Protein AF-A0A2R6LS85-F1 (afdb_monomer)

Radius of gyration: 21.02 Å; Cα contacts (8 Å, |Δi|>4): 670; chains: 1; bounding box: 49×35×62 Å

Secondary structure (DSSP, 8-state):
-HHHHHHHHHH-TT---EEESGGGTHHHHHHTT---EEEE--TTSSSSTT---HHHHHHHHHHHHHTT-S-EEEESSSS-HHHHHHHHHHTT----EEEEP-SS--SSTTB-SSHHHHHHHHHH---EEEEEEEEE-HHHHHTT---EEEEEEEEEE--HHHHTT-TTS-TTSHHHHHHHHTT--TTSEEEE-SSHHHHHHHHHTTS---TTS-EEESSSEEESS--HHHHHHH--SSEEEEE--BTTTTEEESTT-TTS-HHHHTTSEEEEE--HHHHTT-S-BEE--S-HHHHHHH-EEEEEE-SSS-EEEEEE-

Foldseek 3Di:
DLLLLLLQCVQAVPDAAEFAPDPRPCVSCVVNPHHHHHQYYPQPPDPDRPDDALVNVLVRLVSVVVVPDQEAEHEDDRHAPLSNQLSCVVVVHQRAYAYADDDDPPWWPRYAPHSSRSSNLVNDFPFWAWTFDWDWDVVCVVVVHTDIAGRHTHTHGDDVVVVVVPPPFDQHLLQVLLQDLVVDDLAEKEWQAAARNSQSNVVSVPDGADRLAIWIDHNHTPDGRDALVRLLVRHDPPYEYEFEQDILEQETEAHSYLSCAPSNPVNYHYAYEYAPVSPVNYPAHEYDHPDPVVRVVPFAWDWYHHGNPDTDTGTYD

pLDDT: mean 85.99, std 13.57, range [33.88, 98.12]

Sequence (317 aa):
AETALRALSERAPDVTLMTVGGAMGADAARAVGIDPVVVTDPEGAHAEPTATTAADTRAAVRAMVEAGIDLLLFVGGDGTATDIGTELDAIDAATPMLGVPAGVKIYSSVFGVTPEDAGRIAATFESVTDREVLDVDEDAVREGEVRTTLRAVRPVPIDGSVQASKQLSGGDGGGIAAGIAAGVDREATYVLGPGSTVGTVARELGFEPSPLGVDVWRDGVLVRDASEDGILTAIRDPTVVIVSPIGGQGVVLGRGNQQLSSAVLERSTVEIVATPSKLAGLDCLRVDTDDPAFDAAFRGWHRVRTGRNEYELVEVR

Nearest PDB structures (foldseek):
  8ahf-assembly1_B-2  TM=5.223E-01  e=1.340E-01  Bacillus anthracis
  1v4v-assembly1_B  TM=4.714E-01  e=2.746E-01  Thermus thermophilus
  5enz-assembly1_B  TM=5.597E-01  e=9.773E-01  Staphylococcus aureus
  7vyy-assembly1_A  TM=4.707E-01  e=4.270E-01  Streptomyces kasugaensis
  6vlc-assembly2_D  TM=4.509E-01  e=2.746E-01  Neisseria meningitidis Z2491

Structure (mmCIF, N/CA/C/O backbone):
data_AF-A0A2R6LS85-F1
#
_entry.id   AF-A0A2R6LS85-F1
#
loop_
_atom_site.group_PDB
_atom_site.id
_atom_site.type_symbol
_atom_site.label_atom_id
_atom_site.label_alt_id
_atom_site.label_comp_id
_atom_site.label_asym_id
_atom_site.label_entity_id
_atom_site.label_seq_id
_atom_site.pdbx_PDB_ins_code
_atom_site.Cartn_x
_atom_site.Cartn_y
_atom_site.Cartn_z
_atom_site.occupancy
_atom_site.B_iso_or_equiv
_atom_site.auth_seq_id
_atom_site.auth_comp_id
_atom_site.auth_asym_id
_atom_site.auth_atom_id
_atom_site.pdbx_PDB_model_num
ATOM 1 N N . ALA A 1 1 ? -10.476 8.943 19.404 1.00 87.50 1 ALA A N 1
ATOM 2 C CA . ALA A 1 1 ? -11.177 7.649 19.544 1.00 87.50 1 ALA A CA 1
ATOM 3 C C . ALA A 1 1 ? -12.678 7.864 19.716 1.00 87.50 1 ALA A C 1
ATOM 5 O O . ALA A 1 1 ? -13.441 7.493 18.837 1.00 87.50 1 ALA A O 1
ATOM 6 N N . GLU A 1 2 ? -13.088 8.546 20.790 1.00 93.94 2 GLU A N 1
ATOM 7 C CA . GLU A 1 2 ? -14.497 8.749 21.159 1.00 93.94 2 GLU A CA 1
ATOM 8 C C . GLU A 1 2 ? -15.379 9.295 20.028 1.00 93.94 2 GLU A C 1
ATOM 10 O O . GLU A 1 2 ? -16.459 8.769 19.792 1.00 93.94 2 GLU A O 1
ATOM 15 N N . THR A 1 3 ? -14.918 10.304 19.280 1.00 93.25 3 THR A N 1
ATOM 16 C CA . THR A 1 3 ? -15.671 10.865 18.143 1.00 93.25 3 THR A CA 1
ATOM 17 C C . THR A 1 3 ? -16.010 9.816 17.081 1.00 93.25 3 THR A C 1
ATOM 19 O O . THR A 1 3 ? -17.141 9.778 16.607 1.00 93.25 3 THR A O 1
ATOM 22 N N . ALA A 1 4 ? -15.059 8.942 16.735 1.00 93.94 4 ALA A N 1
ATOM 23 C CA . ALA A 1 4 ? -15.287 7.878 15.760 1.00 93.94 4 ALA A CA 1
ATOM 24 C C . ALA A 1 4 ? -16.272 6.833 16.300 1.00 93.94 4 ALA A C 1
ATOM 26 O O . ALA A 1 4 ? -17.184 6.424 15.590 1.00 93.94 4 ALA A O 1
ATOM 27 N N . LEU A 1 5 ? -16.132 6.455 17.575 1.00 95.81 5 LEU A N 1
ATOM 28 C CA . LEU A 1 5 ? -17.024 5.487 18.217 1.00 95.81 5 LEU A CA 1
ATOM 29 C C . LEU A 1 5 ? -18.463 6.007 18.339 1.00 95.81 5 LEU A C 1
ATOM 31 O O . LEU A 1 5 ? -19.390 5.238 18.112 1.00 95.81 5 LEU A O 1
ATOM 35 N N . ARG A 1 6 ? -18.661 7.303 18.627 1.00 95.50 6 ARG A N 1
ATOM 36 C CA . ARG A 1 6 ? -19.994 7.937 18.599 1.00 95.50 6 ARG A CA 1
ATOM 37 C C . ARG A 1 6 ? -20.605 7.889 17.199 1.00 95.50 6 ARG A C 1
ATOM 39 O O . ARG A 1 6 ? -21.737 7.452 17.043 1.00 95.50 6 ARG A O 1
ATOM 46 N N . ALA A 1 7 ? -19.846 8.287 16.178 1.00 94.44 7 ALA A N 1
ATOM 47 C CA . ALA A 1 7 ? -20.332 8.279 14.798 1.00 94.44 7 ALA A CA 1
ATOM 48 C C . ALA A 1 7 ? -20.696 6.865 14.308 1.00 94.44 7 ALA A C 1
ATOM 50 O O . ALA A 1 7 ? -21.650 6.711 13.538 1.00 94.44 7 ALA A O 1
ATOM 51 N N . LEU A 1 8 ? -19.945 5.860 14.772 1.00 94.56 8 LEU A N 1
ATOM 52 C CA . LEU A 1 8 ? -20.183 4.444 14.517 1.00 94.56 8 LEU A CA 1
ATOM 53 C C . LEU A 1 8 ? -21.459 3.954 15.218 1.00 94.56 8 LEU A C 1
ATOM 55 O O . LEU A 1 8 ? -22.337 3.410 14.550 1.00 94.56 8 LEU A O 1
ATOM 59 N N . SER A 1 9 ? -21.611 4.195 16.524 1.00 93.12 9 SER A N 1
ATOM 60 C CA . SER A 1 9 ? -22.765 3.702 17.294 1.00 93.12 9 SER A CA 1
ATOM 61 C C . SER A 1 9 ? -24.089 4.357 16.896 1.00 93.12 9 SER A C 1
ATOM 63 O O . SER A 1 9 ? -25.131 3.708 16.932 1.00 93.12 9 SER A O 1
ATOM 65 N N . GLU A 1 10 ? -24.062 5.613 16.445 1.00 93.25 10 GLU A N 1
ATOM 66 C CA . GLU A 1 10 ? -25.237 6.304 15.899 1.00 93.25 10 GLU A CA 1
ATOM 67 C C . GLU A 1 10 ? -25.800 5.637 14.634 1.00 93.25 10 GLU A C 1
ATOM 69 O O . GLU A 1 10 ? -26.992 5.762 14.350 1.00 93.25 10 GLU A O 1
ATOM 74 N N . ARG A 1 11 ? -24.948 4.967 13.849 1.00 92.94 11 ARG A N 1
ATOM 75 C CA . ARG A 1 11 ? -25.297 4.412 12.528 1.00 92.94 11 ARG A CA 1
ATOM 76 C C . ARG A 1 11 ? -25.446 2.899 12.536 1.00 92.94 11 ARG A C 1
ATOM 78 O O . ARG A 1 11 ? -26.255 2.375 11.778 1.00 92.94 11 ARG A O 1
ATOM 85 N N . ALA A 1 12 ? -24.698 2.220 13.396 1.00 90.62 12 ALA A N 1
ATOM 86 C CA . ALA A 1 12 ? -24.744 0.779 13.582 1.00 90.62 12 ALA A CA 1
ATOM 87 C C . ALA A 1 12 ? -24.936 0.463 15.077 1.00 90.62 12 ALA A C 1
ATOM 89 O O . ALA A 1 12 ? -23.994 0.036 15.739 1.00 90.62 12 ALA A O 1
ATOM 90 N N . PRO A 1 13 ? -26.138 0.683 15.642 1.00 87.88 13 PRO A N 1
ATOM 91 C CA . PRO A 1 13 ? -26.383 0.468 17.071 1.00 87.88 13 PRO A CA 1
ATOM 92 C C . PRO A 1 13 ? -26.252 -1.004 17.495 1.00 87.88 13 PRO A C 1
ATOM 94 O O . PRO A 1 13 ? -25.981 -1.275 18.660 1.00 87.88 13 PRO A O 1
ATOM 97 N N . ASP A 1 14 ? -26.410 -1.939 16.554 1.00 89.56 14 ASP A N 1
ATOM 98 C CA . ASP A 1 14 ? -26.319 -3.386 16.787 1.00 89.56 14 ASP A CA 1
ATOM 99 C C . ASP A 1 14 ? -24.895 -3.947 16.591 1.00 89.56 14 ASP A C 1
ATOM 101 O O . ASP A 1 14 ? -24.680 -5.160 16.649 1.00 89.56 14 ASP A O 1
ATOM 105 N N . VAL A 1 15 ? -23.905 -3.086 16.327 1.00 91.75 15 VAL A N 1
ATOM 106 C CA . VAL A 1 15 ? -22.517 -3.514 16.125 1.00 91.75 15 VAL A CA 1
ATOM 107 C C . VAL A 1 15 ? -21.918 -4.061 17.419 1.00 91.75 15 VAL A C 1
ATOM 109 O O . VAL A 1 15 ? -22.036 -3.470 18.493 1.00 91.75 15 VAL A O 1
ATOM 112 N N . THR A 1 16 ? -21.219 -5.189 17.318 1.00 94.81 16 THR A N 1
ATOM 113 C CA . THR A 1 16 ? -20.444 -5.721 18.443 1.00 94.81 16 THR A CA 1
ATOM 114 C C . THR A 1 16 ? -19.064 -5.077 18.445 1.00 94.81 16 THR A C 1
ATOM 116 O O . THR A 1 16 ? -18.245 -5.352 17.571 1.00 94.81 16 THR A O 1
ATOM 119 N N . LEU A 1 17 ? -18.789 -4.220 19.431 1.00 95.38 17 LEU A N 1
ATOM 120 C CA . LEU A 1 17 ? -17.467 -3.618 19.589 1.00 95.38 17 LEU A CA 1
ATOM 121 C C . LEU A 1 17 ? -16.549 -4.559 20.377 1.00 95.38 17 LEU A C 1
ATOM 123 O O . LEU A 1 17 ? -16.706 -4.710 21.587 1.00 95.38 17 LEU A O 1
ATOM 127 N N . MET A 1 18 ? -15.577 -5.162 19.697 1.00 95.56 18 MET A N 1
ATOM 128 C CA . MET A 1 18 ? -14.494 -5.924 20.325 1.00 95.56 18 MET A CA 1
ATOM 129 C C . MET A 1 18 ? -13.273 -5.025 20.532 1.00 95.56 18 MET A C 1
ATOM 131 O O . MET A 1 18 ? -12.909 -4.256 19.644 1.00 95.56 18 MET A O 1
ATOM 135 N N . THR A 1 19 ? -12.645 -5.077 21.706 1.00 93.31 19 THR A N 1
ATOM 136 C CA . THR A 1 19 ? -11.521 -4.186 22.029 1.00 93.31 19 THR A CA 1
ATOM 137 C C . THR A 1 19 ? -10.564 -4.776 23.065 1.00 93.31 19 THR A C 1
ATOM 139 O O . THR A 1 19 ? -10.774 -5.878 23.568 1.00 93.31 19 THR A O 1
ATOM 142 N N . VAL A 1 20 ? -9.504 -4.039 23.386 1.00 91.00 20 VAL A N 1
ATOM 143 C CA . VAL A 1 20 ? -8.515 -4.391 24.411 1.00 91.00 20 VAL A CA 1
ATOM 1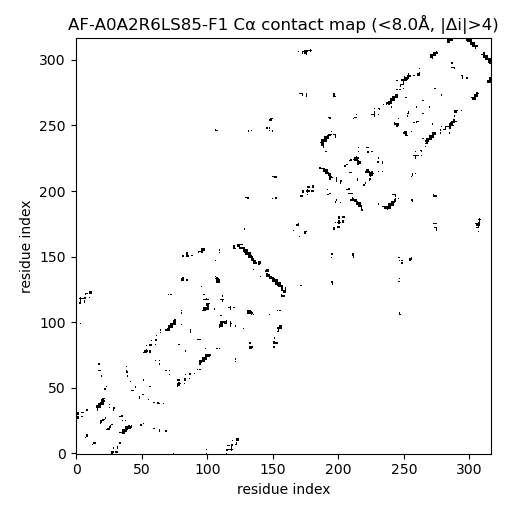44 C C . VAL A 1 20 ? -8.785 -3.620 25.702 1.00 91.00 20 VAL A C 1
ATOM 146 O O . VAL A 1 20 ? -9.312 -2.505 25.664 1.00 91.00 20 VAL A O 1
ATOM 149 N N . GLY A 1 21 ? -8.437 -4.230 26.836 1.00 89.31 21 GLY A N 1
ATOM 150 C CA . GLY A 1 21 ? -8.568 -3.656 28.174 1.00 89.31 21 GLY A CA 1
ATOM 151 C C . GLY A 1 21 ? -7.948 -2.260 28.330 1.00 89.31 21 GLY A C 1
ATOM 152 O O . GLY A 1 21 ? -7.044 -1.858 27.591 1.00 89.31 21 GLY A O 1
ATOM 153 N N . GLY A 1 22 ? -8.487 -1.511 29.294 1.00 87.25 22 GLY A N 1
ATOM 154 C CA . GLY A 1 22 ? -8.023 -0.181 29.685 1.00 87.25 22 GLY A CA 1
ATOM 155 C C . GLY A 1 22 ? -7.899 0.824 28.534 1.00 87.25 22 GLY A C 1
ATOM 156 O O . GLY A 1 22 ? -8.792 0.973 27.684 1.00 87.25 22 GLY A O 1
ATOM 157 N N . ALA A 1 23 ? -6.753 1.508 28.506 1.00 84.56 23 ALA A N 1
ATOM 158 C CA . ALA A 1 23 ? -6.457 2.607 27.591 1.00 84.56 23 ALA A CA 1
ATOM 159 C C . ALA A 1 23 ? -6.379 2.194 26.108 1.00 84.56 23 ALA A C 1
ATOM 161 O O . ALA A 1 23 ? -6.489 3.056 25.235 1.00 84.56 23 ALA A O 1
ATOM 162 N N . MET A 1 24 ? -6.231 0.898 25.802 1.00 85.38 24 MET A N 1
ATOM 163 C CA . MET A 1 24 ? -6.150 0.408 24.419 1.00 85.38 24 MET A CA 1
ATOM 164 C C . MET A 1 24 ? -7.505 0.359 23.697 1.00 85.38 24 MET A C 1
ATOM 166 O O . MET A 1 24 ? -7.543 0.159 22.483 1.00 85.38 24 MET A O 1
ATOM 170 N N . GLY A 1 25 ? -8.615 0.597 24.402 1.00 89.38 25 GLY A N 1
ATOM 171 C CA . GLY A 1 25 ? -9.891 0.899 23.755 1.00 89.38 25 GLY A CA 1
ATOM 172 C C . GLY A 1 25 ? -11.129 0.708 24.624 1.00 89.38 25 GLY A C 1
ATOM 173 O O . GLY A 1 25 ? -12.126 1.399 24.395 1.00 89.38 25 GLY A O 1
ATOM 174 N N . ALA A 1 26 ? -11.070 -0.142 25.655 1.00 92.00 26 ALA A N 1
ATOM 175 C CA . ALA A 1 26 ? -12.200 -0.373 26.555 1.00 92.00 26 ALA A CA 1
ATOM 176 C C . ALA A 1 26 ? -12.660 0.912 27.261 1.00 92.00 26 ALA A C 1
ATOM 178 O O . ALA A 1 26 ? -13.863 1.170 27.346 1.00 92.00 26 ALA A O 1
ATOM 179 N N . ASP A 1 27 ? -11.725 1.753 27.707 1.00 91.69 27 ASP A N 1
ATOM 180 C CA . ASP A 1 27 ? -12.058 3.017 28.374 1.00 91.69 27 ASP A CA 1
ATOM 181 C C . ASP A 1 27 ? -12.718 4.011 27.412 1.00 91.69 27 ASP A C 1
ATOM 183 O O . ASP A 1 27 ? -13.735 4.622 27.744 1.00 91.69 27 ASP A O 1
ATOM 187 N N . ALA A 1 28 ? -12.202 4.115 26.183 1.00 92.00 28 ALA A N 1
ATOM 188 C CA . ALA A 1 28 ? -12.765 4.983 25.150 1.00 92.00 28 ALA A CA 1
ATOM 189 C C . ALA A 1 28 ? -14.177 4.545 24.725 1.00 92.00 28 ALA A C 1
ATOM 191 O O . ALA A 1 28 ? -15.037 5.394 24.486 1.00 92.00 28 ALA A O 1
ATOM 192 N N . ALA A 1 29 ? -14.431 3.235 24.651 1.00 94.12 29 ALA A N 1
ATOM 193 C CA . ALA A 1 29 ? -15.752 2.676 24.369 1.00 94.12 29 ALA A CA 1
ATOM 194 C C . ALA A 1 29 ? -16.760 3.000 25.480 1.00 94.12 29 ALA A C 1
ATOM 196 O O . ALA A 1 29 ? -17.842 3.531 25.212 1.00 94.12 29 ALA A O 1
ATOM 197 N N . ARG A 1 30 ? -16.377 2.764 26.739 1.00 94.88 30 ARG A N 1
ATOM 198 C CA . ARG A 1 30 ? -17.237 3.037 27.899 1.00 94.88 30 ARG A CA 1
ATOM 199 C C . ARG A 1 30 ? -17.529 4.526 28.065 1.00 94.88 30 ARG A C 1
ATOM 201 O O . ARG A 1 30 ? -18.657 4.885 28.396 1.00 94.88 30 ARG A O 1
ATOM 208 N N . ALA A 1 31 ? -16.564 5.399 27.769 1.00 94.31 31 ALA A N 1
ATOM 209 C CA . ALA A 1 31 ? -16.741 6.854 27.817 1.00 94.31 31 ALA A CA 1
ATOM 210 C C . ALA A 1 31 ? -17.843 7.369 26.870 1.00 94.31 31 ALA A C 1
ATOM 212 O O . ALA A 1 31 ? -18.456 8.409 27.127 1.00 94.31 31 ALA A O 1
ATOM 213 N N . VAL A 1 32 ? -18.132 6.635 25.790 1.00 94.38 32 VAL A N 1
ATOM 214 C CA . VAL A 1 32 ? -19.207 6.962 24.839 1.00 94.38 32 VAL A CA 1
ATOM 215 C C . VAL A 1 32 ? -20.467 6.112 25.028 1.00 94.38 32 VAL A C 1
ATOM 217 O O . VAL A 1 32 ? -21.390 6.215 24.225 1.00 94.38 32 VAL A O 1
ATOM 220 N N . GLY A 1 33 ? -20.535 5.322 26.104 1.00 93.50 33 GLY A N 1
ATOM 221 C CA . GLY A 1 33 ? -21.705 4.519 26.464 1.00 93.50 33 GLY A CA 1
ATOM 222 C C . GLY A 1 33 ? -21.829 3.189 25.719 1.00 93.50 33 GLY A C 1
ATOM 223 O O . GLY A 1 33 ? -22.914 2.615 25.714 1.00 93.50 33 GLY A O 1
ATOM 224 N N . ILE A 1 34 ? -20.753 2.702 25.096 1.00 93.69 34 ILE A N 1
ATOM 225 C CA . ILE A 1 34 ? -20.706 1.369 24.484 1.00 93.69 34 ILE A CA 1
ATOM 226 C C . ILE A 1 34 ? -20.169 0.384 25.525 1.00 93.69 34 ILE A C 1
ATOM 228 O O . ILE A 1 34 ? -19.187 0.686 26.204 1.00 93.69 34 ILE A O 1
ATOM 232 N N . ASP A 1 35 ? -20.795 -0.787 25.639 1.00 93.62 35 ASP A N 1
ATOM 233 C CA . ASP A 1 35 ? -20.285 -1.905 26.438 1.00 93.62 35 ASP A CA 1
ATOM 234 C C . ASP A 1 35 ? -19.498 -2.861 25.526 1.00 93.62 35 ASP A C 1
ATOM 236 O O . ASP A 1 35 ? -20.113 -3.594 24.746 1.00 93.62 35 ASP A O 1
ATOM 240 N N . PRO A 1 36 ? -18.151 -2.805 25.514 1.00 94.94 36 PRO A N 1
ATOM 241 C CA . PRO A 1 36 ? -17.361 -3.582 24.574 1.00 94.94 36 PRO A CA 1
ATOM 242 C C . PRO A 1 36 ? -17.087 -5.003 25.078 1.00 94.94 36 PRO A C 1
ATOM 244 O O . PRO A 1 36 ? -16.926 -5.251 26.275 1.00 94.94 36 PRO A O 1
ATOM 247 N N . VAL A 1 37 ? -16.884 -5.925 24.140 1.00 95.44 37 VAL A N 1
ATOM 248 C CA . VAL A 1 37 ? -16.293 -7.237 24.419 1.00 95.44 37 VAL A CA 1
ATOM 249 C C . VAL A 1 37 ? -14.776 -7.075 24.497 1.00 95.44 37 VAL A C 1
ATOM 251 O O . VAL A 1 37 ? -14.116 -6.801 23.495 1.00 95.44 37 VAL A O 1
ATOM 254 N N . VAL A 1 38 ? -14.206 -7.232 25.691 1.00 94.06 38 VAL A N 1
ATOM 255 C C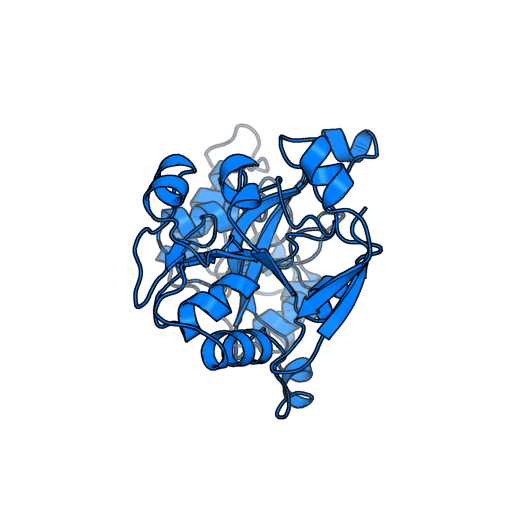A . VAL A 1 38 ? -12.751 -7.174 25.884 1.00 94.06 38 VAL A CA 1
ATOM 256 C C . VAL A 1 38 ? -12.135 -8.523 25.505 1.00 94.06 38 VAL A C 1
ATOM 258 O O . VAL A 1 38 ? -12.390 -9.520 26.177 1.00 94.06 38 VAL A O 1
ATOM 261 N N . VAL A 1 39 ? -11.346 -8.562 24.426 1.00 93.00 39 VAL A N 1
ATOM 262 C CA . VAL A 1 39 ? -10.754 -9.807 23.887 1.00 93.00 39 VAL A CA 1
ATOM 263 C C . VAL A 1 39 ? -9.425 -10.173 24.543 1.00 93.00 39 VAL A C 1
ATOM 265 O O . VAL A 1 39 ? -9.047 -11.339 24.580 1.00 93.00 39 VAL A O 1
ATOM 268 N N . THR A 1 40 ? -8.713 -9.181 25.073 1.00 85.94 40 THR A N 1
ATOM 269 C CA . THR A 1 40 ? -7.483 -9.366 25.844 1.00 85.94 40 THR A CA 1
ATOM 270 C C . THR A 1 40 ? -7.273 -8.176 26.772 1.00 85.94 40 THR A C 1
ATOM 272 O O . THR A 1 40 ? -7.780 -7.080 26.508 1.00 85.94 40 THR A O 1
ATOM 275 N N . ASP A 1 41 ? -6.535 -8.394 27.854 1.00 79.88 41 ASP A N 1
ATOM 276 C CA . ASP A 1 41 ? -6.199 -7.369 28.832 1.00 79.88 41 ASP A CA 1
ATOM 277 C C . ASP A 1 41 ? -4.680 -7.367 29.077 1.00 79.88 41 ASP A C 1
ATOM 279 O O . ASP A 1 41 ? -4.153 -8.325 29.650 1.00 79.88 41 ASP A O 1
ATOM 283 N N . PRO A 1 42 ? -3.946 -6.351 28.594 1.00 66.62 42 PRO A N 1
ATOM 284 C CA . PRO A 1 42 ? -2.510 -6.236 28.810 1.00 66.62 42 PRO A CA 1
ATOM 285 C C . PRO A 1 42 ? -2.163 -5.760 30.231 1.00 66.62 42 PRO A C 1
ATOM 287 O O . PRO A 1 42 ? -0.973 -5.714 30.568 1.00 66.62 42 PRO A O 1
ATOM 290 N N . GLU A 1 43 ? -3.155 -5.423 31.074 1.00 55.00 43 GLU A N 1
ATOM 291 C CA . GLU A 1 43 ? -2.943 -5.076 32.483 1.00 55.00 43 GLU A CA 1
ATOM 292 C C . GLU A 1 43 ? -2.218 -6.220 33.219 1.00 55.00 43 GLU A C 1
ATOM 294 O O . GLU A 1 43 ? -2.793 -7.233 33.613 1.00 55.00 43 GLU A O 1
ATOM 299 N N . GLY A 1 44 ? -0.902 -6.059 33.392 1.00 52.66 44 GLY A N 1
ATOM 300 C CA . GLY A 1 44 ? -0.041 -7.012 34.097 1.00 52.66 44 GLY A CA 1
ATOM 301 C C . GLY A 1 44 ? 1.377 -7.161 33.538 1.00 52.66 44 GLY A C 1
ATOM 302 O O . GLY A 1 44 ? 2.229 -7.717 34.232 1.00 52.66 44 GLY A O 1
ATOM 303 N N . ALA A 1 45 ? 1.659 -6.671 32.325 1.00 51.31 45 ALA A N 1
ATOM 304 C CA . ALA A 1 45 ? 2.971 -6.837 31.683 1.00 51.31 45 ALA A CA 1
ATOM 305 C C . ALA A 1 45 ? 3.954 -5.667 31.898 1.00 51.31 45 ALA A C 1
ATOM 307 O O . ALA A 1 45 ? 5.164 -5.859 31.757 1.00 51.31 45 ALA A O 1
ATOM 308 N N . HIS A 1 46 ? 3.464 -4.475 32.262 1.00 54.03 46 HIS A N 1
ATOM 309 C CA . HIS A 1 46 ? 4.264 -3.243 32.296 1.00 54.03 46 HIS A CA 1
ATOM 310 C C . HIS A 1 46 ? 4.398 -2.655 33.702 1.00 54.03 46 HIS A C 1
ATOM 312 O O . HIS A 1 46 ? 3.511 -2.788 34.543 1.00 54.03 46 HIS A O 1
ATOM 318 N N . ALA A 1 47 ? 5.531 -1.992 33.959 1.00 51.84 47 ALA A N 1
ATOM 319 C CA . ALA A 1 47 ? 5.830 -1.363 35.250 1.00 51.84 47 ALA A CA 1
ATOM 320 C C . ALA A 1 47 ? 4.907 -0.170 35.573 1.00 51.84 47 ALA A C 1
ATOM 322 O O . ALA A 1 47 ? 4.728 0.160 36.742 1.00 51.84 47 ALA A O 1
ATOM 323 N N . GLU A 1 48 ? 4.318 0.443 34.543 1.00 56.03 48 GLU A N 1
ATOM 324 C CA . GLU A 1 48 ? 3.324 1.512 34.639 1.00 56.03 48 GLU A CA 1
ATOM 325 C C . GLU A 1 48 ? 1.987 1.002 34.066 1.00 56.03 48 GLU A C 1
ATOM 327 O O . GLU A 1 48 ? 1.978 0.526 32.928 1.00 56.03 48 G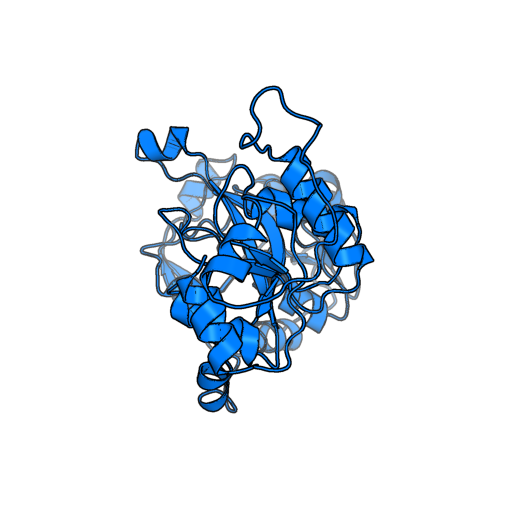LU A O 1
ATOM 332 N N . PRO A 1 49 ? 0.857 1.112 34.793 1.00 52.44 49 PRO A N 1
ATOM 333 C CA . PRO A 1 49 ? -0.436 0.533 34.394 1.00 52.44 49 PRO A CA 1
ATOM 334 C C . PRO A 1 49 ? -0.999 1.026 33.053 1.00 52.44 49 PRO A C 1
ATOM 336 O O . PRO A 1 49 ? -1.883 0.392 32.493 1.00 52.44 49 PRO A O 1
ATOM 339 N N . THR A 1 50 ? -0.514 2.162 32.544 1.00 57.56 50 THR A N 1
ATOM 340 C CA . THR A 1 50 ? -0.991 2.783 31.298 1.00 57.56 50 THR A CA 1
ATOM 341 C C . THR A 1 50 ? 0.034 2.750 30.166 1.00 57.56 50 THR A C 1
ATOM 343 O O . THR A 1 50 ? -0.221 3.329 29.113 1.00 57.56 50 THR A O 1
ATOM 346 N N . ALA A 1 51 ? 1.214 2.159 30.376 1.00 64.94 51 ALA A N 1
ATOM 347 C CA . ALA A 1 51 ? 2.223 2.063 29.328 1.00 64.94 51 ALA A CA 1
ATOM 348 C C . ALA A 1 51 ? 1.855 0.933 28.361 1.00 64.94 51 ALA A C 1
ATOM 350 O O . ALA A 1 51 ? 1.638 -0.197 28.797 1.00 64.94 51 ALA A O 1
ATOM 351 N N . THR A 1 52 ? 1.805 1.232 27.061 1.00 73.81 52 THR A N 1
ATOM 352 C CA . THR A 1 52 ? 1.649 0.220 26.014 1.00 73.81 52 THR A CA 1
ATOM 353 C C . THR A 1 52 ? 2.834 0.275 25.053 1.00 73.81 52 THR A C 1
ATOM 355 O O . THR A 1 52 ? 3.693 1.155 25.111 1.00 73.81 52 THR A O 1
ATOM 358 N N . THR A 1 53 ? 2.967 -0.744 24.217 1.00 81.31 53 THR A N 1
ATOM 359 C CA . THR A 1 53 ? 4.090 -0.900 23.297 1.00 81.31 53 THR A CA 1
ATOM 360 C C . THR A 1 53 ? 3.598 -1.363 21.929 1.00 81.31 53 THR A C 1
ATOM 362 O O . THR A 1 53 ? 2.491 -1.888 21.771 1.00 81.31 53 THR A O 1
ATOM 365 N N . ALA A 1 54 ? 4.458 -1.258 20.915 1.00 83.44 54 ALA A N 1
ATOM 366 C CA . ALA A 1 54 ? 4.198 -1.871 19.614 1.00 83.44 54 ALA A CA 1
ATOM 367 C C . ALA A 1 54 ? 3.969 -3.397 19.716 1.00 83.44 54 ALA A C 1
ATOM 369 O O . ALA A 1 54 ? 3.235 -3.968 18.913 1.00 83.44 54 ALA A O 1
ATOM 370 N N . ALA A 1 55 ? 4.551 -4.070 20.719 1.00 84.06 55 ALA A N 1
ATOM 371 C CA . ALA A 1 55 ? 4.297 -5.490 20.964 1.00 84.06 55 ALA A CA 1
ATOM 372 C C . ALA A 1 55 ? 2.867 -5.742 21.468 1.00 84.06 55 ALA A C 1
ATOM 374 O O . ALA A 1 55 ? 2.229 -6.683 20.999 1.00 84.06 55 ALA A O 1
ATOM 375 N N . ASP A 1 56 ? 2.343 -4.872 22.336 1.00 86.75 56 ASP A N 1
ATOM 376 C CA . ASP A 1 56 ? 0.947 -4.948 22.787 1.00 86.75 56 ASP A CA 1
ATOM 377 C C . ASP A 1 56 ? -0.018 -4.696 21.627 1.00 86.75 56 ASP A C 1
ATOM 379 O O . ASP A 1 56 ? -1.024 -5.386 21.500 1.00 86.75 56 ASP A O 1
ATOM 383 N N . THR A 1 57 ? 0.327 -3.775 20.718 1.00 89.31 57 THR A N 1
ATOM 384 C CA . THR A 1 57 ? -0.445 -3.547 19.482 1.00 89.31 57 THR A CA 1
ATOM 385 C C . THR A 1 57 ? -0.497 -4.819 18.630 1.00 89.31 57 THR A C 1
ATOM 387 O O . THR A 1 57 ? -1.576 -5.235 18.219 1.00 89.31 57 THR A O 1
ATOM 390 N N . ARG A 1 58 ? 0.638 -5.491 18.398 1.00 90.88 58 ARG A N 1
ATOM 391 C CA . ARG A 1 58 ? 0.664 -6.748 17.625 1.00 90.88 58 ARG A CA 1
ATOM 392 C C . ARG A 1 58 ? -0.129 -7.869 18.302 1.00 90.88 58 ARG A C 1
ATOM 394 O O . ARG A 1 58 ? -0.879 -8.582 17.640 1.00 90.88 58 ARG A O 1
ATOM 401 N N . ALA A 1 59 ? -0.020 -7.998 19.624 1.00 90.19 59 ALA A N 1
ATOM 402 C CA . ALA A 1 59 ? -0.807 -8.962 20.392 1.00 90.19 59 ALA A CA 1
ATOM 403 C C . ALA A 1 59 ? -2.317 -8.667 20.321 1.00 90.19 59 ALA A C 1
ATOM 405 O O . ALA A 1 59 ? -3.117 -9.589 20.162 1.00 90.19 59 ALA A O 1
ATOM 406 N N . ALA A 1 60 ? -2.702 -7.388 20.372 1.00 91.94 60 ALA A N 1
ATOM 407 C CA . ALA A 1 60 ? -4.080 -6.943 20.202 1.00 91.94 60 ALA A CA 1
ATOM 408 C C . ALA A 1 60 ? -4.640 -7.325 18.827 1.00 91.94 60 ALA A C 1
ATOM 410 O O . ALA A 1 60 ? -5.741 -7.867 18.755 1.00 91.94 60 ALA A O 1
ATOM 411 N N . VAL A 1 61 ? -3.875 -7.099 17.750 1.00 94.06 61 VAL A N 1
ATOM 412 C CA . VAL A 1 61 ? -4.268 -7.486 16.384 1.00 94.06 61 VAL A CA 1
ATOM 413 C C . VAL A 1 61 ? -4.562 -8.984 16.316 1.00 94.06 61 VAL A C 1
ATOM 415 O O . VAL A 1 61 ? -5.638 -9.363 15.857 1.00 94.06 61 VAL A O 1
ATOM 418 N N . ARG A 1 62 ? -3.658 -9.833 16.829 1.00 94.56 62 ARG A N 1
ATOM 419 C CA . ARG A 1 62 ? -3.862 -11.293 16.856 1.00 94.56 62 ARG A CA 1
ATOM 420 C C . ARG A 1 62 ? -5.139 -11.675 17.597 1.00 94.56 62 ARG A C 1
ATOM 422 O O . ARG A 1 62 ? -5.971 -12.377 17.037 1.00 94.56 62 ARG A O 1
ATOM 429 N N . ALA A 1 63 ? -5.319 -11.164 18.816 1.00 94.31 63 ALA A N 1
ATOM 430 C CA . ALA A 1 63 ? -6.481 -11.482 19.642 1.00 94.31 63 ALA A CA 1
ATOM 431 C C . ALA A 1 63 ? -7.803 -11.047 18.987 1.00 94.31 63 ALA A C 1
ATOM 433 O O . ALA A 1 63 ? -8.790 -11.777 19.041 1.00 94.31 63 ALA A O 1
ATOM 434 N N . MET A 1 64 ? -7.832 -9.877 18.341 1.00 94.69 64 MET A N 1
ATOM 435 C CA . MET A 1 64 ? -9.021 -9.408 17.627 1.00 94.69 64 MET A CA 1
ATOM 436 C C . MET A 1 64 ? -9.326 -10.265 16.395 1.00 94.69 64 MET A C 1
ATOM 438 O O . MET A 1 64 ? -10.478 -10.639 16.186 1.00 94.69 64 MET A O 1
ATOM 442 N N . VAL A 1 65 ? -8.314 -10.601 15.591 1.00 95.62 65 VAL A N 1
ATOM 443 C CA . VAL A 1 65 ? -8.492 -11.456 14.406 1.00 95.62 65 VAL A CA 1
ATOM 444 C C . VAL A 1 65 ? -8.949 -12.860 14.807 1.00 95.62 65 VAL A C 1
ATOM 446 O O . VAL A 1 65 ? -9.881 -13.386 14.205 1.00 95.62 65 VAL A O 1
ATOM 449 N N . GLU A 1 66 ? -8.369 -13.442 15.860 1.00 94.75 66 GLU A N 1
ATOM 450 C CA . GLU A 1 66 ? -8.806 -14.728 16.427 1.00 94.75 66 GLU A CA 1
ATOM 451 C C . GLU A 1 66 ? -10.253 -14.680 16.943 1.00 94.75 66 GLU A C 1
ATOM 453 O O . GLU A 1 66 ? -10.980 -15.669 16.834 1.00 94.75 66 GLU A O 1
ATOM 458 N N . ALA A 1 67 ? -10.694 -13.528 17.456 1.00 94.69 67 ALA A N 1
ATOM 459 C CA . ALA A 1 67 ? -12.077 -13.295 17.866 1.00 94.69 67 ALA A CA 1
ATOM 460 C C . ALA A 1 67 ? -13.052 -13.094 16.685 1.00 94.69 67 ALA A C 1
ATOM 462 O O . ALA A 1 67 ? -14.263 -13.055 16.903 1.00 94.69 67 ALA A O 1
ATOM 463 N N . GLY A 1 68 ? -12.551 -13.012 15.447 1.00 94.94 68 GLY A N 1
ATOM 464 C CA . GLY A 1 68 ? -13.365 -12.977 14.232 1.00 94.94 68 GLY A CA 1
ATOM 465 C C . GLY A 1 68 ? -13.950 -11.607 13.895 1.00 94.94 68 GLY A C 1
ATOM 466 O O . GLY A 1 68 ? -15.092 -11.537 13.453 1.00 94.94 68 GLY A O 1
ATOM 467 N N . ILE A 1 69 ? -13.201 -10.520 14.113 1.00 96.06 69 ILE A N 1
ATOM 468 C CA . ILE A 1 69 ? -13.649 -9.174 13.721 1.00 96.06 69 ILE A CA 1
ATOM 469 C C . ILE A 1 69 ? -13.789 -9.016 12.194 1.00 96.06 69 ILE A C 1
ATOM 471 O O . ILE A 1 69 ? -12.948 -9.484 11.424 1.00 96.06 69 ILE A O 1
ATOM 475 N N . ASP A 1 70 ? -14.806 -8.265 11.766 1.00 95.44 70 ASP A N 1
ATOM 476 C CA . ASP A 1 70 ? -15.027 -7.926 10.350 1.00 95.44 70 ASP A CA 1
ATOM 477 C C . ASP A 1 70 ? -14.192 -6.722 9.878 1.00 95.44 70 ASP A C 1
ATOM 479 O O . ASP A 1 70 ? -13.913 -6.569 8.690 1.00 95.44 70 ASP A O 1
ATOM 483 N N . LEU A 1 71 ? -13.801 -5.842 10.805 1.00 96.25 71 LEU A N 1
ATOM 484 C CA . LEU A 1 71 ? -13.024 -4.631 10.543 1.00 96.25 71 LEU A CA 1
ATOM 485 C C . LEU A 1 71 ? -12.166 -4.284 11.758 1.00 96.25 71 LEU A C 1
ATOM 487 O O . LEU A 1 71 ? -12.670 -4.177 12.877 1.00 96.25 71 LEU A O 1
ATOM 491 N N . LEU A 1 72 ? -10.882 -4.014 11.523 1.00 96.50 72 LEU A N 1
ATOM 492 C CA . LEU A 1 72 ? -9.977 -3.474 12.530 1.00 96.50 72 LEU A CA 1
ATOM 493 C C . LEU A 1 72 ? -9.964 -1.941 12.461 1.00 96.50 72 LEU A C 1
ATOM 495 O O . LEU A 1 72 ? -9.334 -1.344 11.585 1.00 96.50 72 LEU A O 1
ATOM 499 N N . LEU A 1 73 ? -10.648 -1.292 13.405 1.00 94.50 73 LEU A N 1
ATOM 500 C CA . LEU A 1 73 ? -10.609 0.162 13.581 1.00 94.50 73 LEU A CA 1
ATOM 501 C C . LEU A 1 73 ? -9.525 0.529 14.598 1.00 94.50 73 LEU A C 1
ATOM 503 O O . LEU A 1 73 ? -9.611 0.144 15.763 1.00 94.50 73 LEU A O 1
ATOM 507 N N . PHE A 1 74 ? -8.528 1.307 14.184 1.00 92.12 74 PHE A N 1
ATOM 508 C CA . PHE A 1 74 ? -7.438 1.731 15.065 1.00 92.12 74 PHE A CA 1
ATOM 509 C C . PHE A 1 74 ? -7.335 3.250 15.130 1.00 92.12 74 PHE A C 1
ATOM 511 O O . PHE A 1 74 ? -7.641 3.961 14.180 1.00 92.12 74 PHE A O 1
ATOM 518 N N . VAL A 1 75 ? -6.882 3.772 16.262 1.00 88.19 75 VAL A N 1
ATOM 519 C CA . VAL A 1 75 ? -6.560 5.189 16.458 1.00 88.19 75 VAL A CA 1
ATOM 520 C C . VAL A 1 75 ? -5.143 5.256 17.018 1.00 88.19 75 VAL A C 1
ATOM 522 O O . VAL A 1 75 ? -4.707 4.288 17.630 1.00 88.19 75 VAL A O 1
ATOM 525 N N . GLY A 1 76 ? -4.414 6.347 16.767 1.00 74.06 76 GLY A N 1
ATOM 526 C CA . GLY A 1 76 ? -2.999 6.462 17.149 1.00 74.06 76 GLY A CA 1
ATOM 527 C C . GLY A 1 76 ? -2.680 6.032 18.593 1.00 74.06 76 GLY A C 1
ATOM 528 O O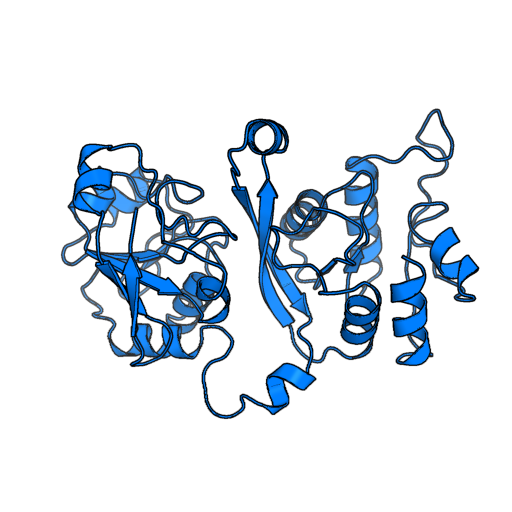 . GLY A 1 76 ? -3.543 6.067 19.463 1.00 74.06 76 GLY A O 1
ATOM 529 N N . GLY A 1 77 ? -1.425 5.655 18.835 1.00 68.88 77 GLY A N 1
ATOM 530 C CA . GLY A 1 77 ? -0.918 5.152 20.113 1.00 68.88 77 GLY A CA 1
ATOM 531 C C . GLY A 1 77 ? 0.548 4.733 19.974 1.00 68.88 77 GLY A C 1
ATOM 532 O O . GLY A 1 77 ? 1.254 5.269 19.116 1.00 68.88 77 GLY A O 1
ATOM 533 N N . ASP A 1 78 ? 0.978 3.755 20.775 1.00 64.56 78 ASP A N 1
ATOM 534 C CA . ASP A 1 78 ? 2.361 3.245 20.797 1.00 64.56 78 ASP A CA 1
ATOM 535 C C . ASP A 1 78 ? 2.711 2.339 19.595 1.00 64.56 78 ASP A C 1
ATOM 537 O O . ASP A 1 78 ? 3.883 2.067 19.338 1.00 64.56 78 ASP A O 1
ATOM 541 N N . GLY A 1 79 ? 1.701 1.893 18.839 1.00 62.94 79 GLY A N 1
ATOM 542 C CA . GLY A 1 79 ? 1.839 1.199 17.557 1.00 62.94 79 GLY A CA 1
ATOM 543 C C . GLY A 1 79 ? 1.496 2.082 16.351 1.00 62.94 79 GLY A C 1
ATOM 544 O O . GLY A 1 79 ? 0.822 3.113 16.449 1.00 62.94 79 GLY A O 1
ATOM 545 N N . THR A 1 80 ? 1.960 1.669 15.176 1.00 83.44 80 THR A N 1
ATOM 546 C CA . THR A 1 80 ? 1.741 2.356 13.896 1.00 83.44 80 THR A CA 1
ATOM 547 C C . THR A 1 80 ? 0.831 1.556 12.962 1.00 83.44 80 THR A C 1
ATOM 549 O O . THR A 1 80 ? 0.602 0.364 13.154 1.00 83.44 80 THR A O 1
ATOM 552 N N . ALA A 1 81 ? 0.335 2.196 11.896 1.00 88.69 81 ALA A N 1
ATOM 553 C CA . ALA A 1 81 ? -0.341 1.472 10.817 1.00 88.69 81 ALA A CA 1
ATOM 554 C C . ALA A 1 81 ? 0.570 0.386 10.210 1.00 88.69 81 ALA A C 1
ATOM 556 O O . ALA A 1 81 ? 0.075 -0.668 9.824 1.00 88.69 81 ALA A O 1
ATOM 557 N N . THR A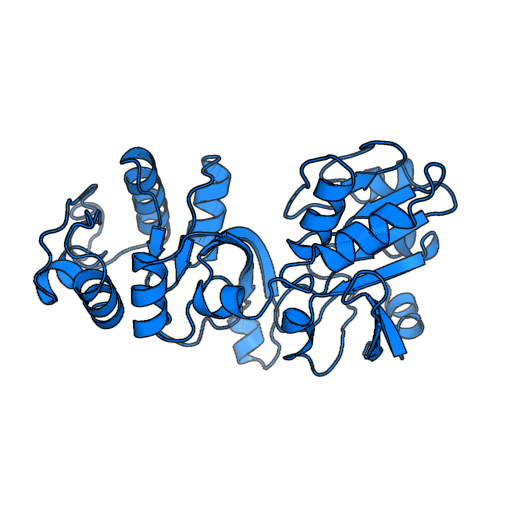 1 82 ? 1.890 0.619 10.192 1.00 88.50 82 THR A N 1
ATOM 558 C CA . THR A 1 82 ? 2.907 -0.369 9.811 1.00 88.50 82 THR A CA 1
ATOM 559 C C . THR A 1 82 ? 2.885 -1.586 10.724 1.00 88.50 82 THR A C 1
ATOM 561 O O . THR A 1 82 ? 2.866 -2.700 10.211 1.00 88.50 82 THR A O 1
ATOM 564 N N . ASP A 1 83 ? 2.854 -1.404 12.049 1.00 90.50 83 ASP A N 1
ATOM 565 C CA . ASP A 1 83 ? 2.802 -2.529 12.992 1.00 90.50 83 ASP A CA 1
ATOM 566 C C . ASP A 1 83 ? 1.551 -3.378 12.767 1.00 90.50 83 ASP A C 1
ATOM 568 O O . ASP A 1 83 ? 1.640 -4.599 12.724 1.00 90.50 83 ASP A O 1
ATOM 572 N N . ILE A 1 84 ? 0.400 -2.731 12.572 1.00 92.56 84 ILE A N 1
ATOM 573 C CA . ILE A 1 84 ? -0.872 -3.421 12.333 1.00 92.56 84 ILE A CA 1
ATOM 574 C C . ILE A 1 84 ? -0.856 -4.145 10.983 1.00 92.56 84 ILE A C 1
ATOM 576 O O . ILE A 1 84 ? -1.188 -5.324 10.922 1.00 92.56 84 ILE A O 1
ATOM 580 N N . GLY A 1 85 ? -0.459 -3.461 9.906 1.00 92.19 85 GLY A N 1
ATOM 581 C CA . GLY A 1 85 ? -0.419 -4.038 8.562 1.00 92.19 85 GLY A CA 1
ATOM 582 C C . GLY A 1 85 ? 0.553 -5.213 8.462 1.00 92.19 85 GLY A C 1
ATOM 583 O O . GLY A 1 85 ? 0.169 -6.276 7.991 1.00 92.19 85 GLY A O 1
ATOM 584 N N . THR A 1 86 ? 1.770 -5.051 8.992 1.00 90.81 86 THR A N 1
ATOM 585 C CA . THR A 1 86 ? 2.787 -6.118 9.016 1.00 90.81 86 THR A CA 1
ATOM 586 C C . THR A 1 86 ? 2.319 -7.311 9.844 1.00 90.81 86 THR A C 1
ATOM 588 O O . THR A 1 86 ? 2.577 -8.455 9.482 1.00 90.81 86 THR A O 1
ATOM 591 N N . GLU A 1 87 ? 1.623 -7.065 10.956 1.00 94.88 87 GLU A N 1
ATOM 592 C CA . GLU A 1 87 ? 1.096 -8.141 11.792 1.00 94.88 87 GLU A CA 1
ATOM 593 C C . GLU A 1 87 ? -0.022 -8.915 11.094 1.00 94.88 87 GLU A C 1
ATOM 595 O O . GLU A 1 87 ? -0.013 -10.142 11.125 1.00 94.88 87 GLU A O 1
ATOM 600 N N . LEU A 1 88 ? -0.947 -8.214 10.428 1.00 94.94 88 LEU A N 1
ATOM 601 C CA . LEU A 1 88 ? -1.999 -8.840 9.625 1.00 94.94 88 LEU A CA 1
ATOM 602 C C . LEU A 1 88 ? -1.416 -9.690 8.487 1.00 94.94 88 LEU A C 1
ATOM 604 O O . LEU A 1 88 ? -1.920 -10.784 8.240 1.00 94.94 88 LEU A O 1
ATOM 608 N N . ASP A 1 89 ? -0.349 -9.224 7.834 1.00 91.62 89 ASP A N 1
ATOM 609 C CA . ASP A 1 89 ? 0.364 -9.993 6.806 1.00 91.62 89 ASP A CA 1
ATOM 610 C C . ASP A 1 89 ? 1.061 -11.226 7.414 1.00 91.62 89 ASP A C 1
ATOM 612 O O . ASP A 1 89 ? 0.984 -12.323 6.864 1.00 91.62 89 ASP A O 1
ATOM 616 N N . ALA A 1 90 ? 1.691 -11.085 8.586 1.00 93.19 90 ALA A N 1
ATOM 617 C CA . ALA A 1 90 ? 2.394 -12.177 9.264 1.00 93.19 90 ALA A CA 1
ATOM 618 C C . ALA A 1 90 ? 1.472 -13.327 9.705 1.00 93.19 90 ALA A C 1
ATOM 620 O O . ALA A 1 90 ? 1.933 -14.466 9.827 1.00 93.19 90 ALA A O 1
ATOM 621 N N . ILE A 1 91 ? 0.194 -13.039 9.963 1.00 94.69 91 ILE A N 1
ATOM 622 C CA . ILE A 1 91 ? -0.827 -14.041 10.307 1.00 94.69 91 ILE A CA 1
ATOM 623 C C . ILE A 1 91 ? -1.737 -14.410 9.126 1.00 94.69 91 ILE A C 1
ATOM 625 O O . ILE A 1 91 ? -2.720 -15.117 9.335 1.00 94.69 91 ILE A O 1
ATOM 629 N N . ASP A 1 92 ? -1.418 -13.948 7.911 1.00 92.12 92 ASP A N 1
ATOM 630 C CA . ASP A 1 92 ? -2.183 -14.193 6.677 1.00 92.12 92 ASP A CA 1
ATOM 631 C C . ASP A 1 92 ? -3.677 -13.826 6.803 1.00 92.12 92 ASP A C 1
ATOM 633 O O . ASP A 1 92 ? -4.576 -14.505 6.303 1.00 92.12 92 ASP A O 1
ATOM 637 N N . ALA A 1 93 ? -3.968 -12.740 7.527 1.00 93.81 93 ALA A N 1
ATOM 638 C CA . ALA A 1 93 ? -5.327 -12.255 7.717 1.00 93.81 93 ALA A CA 1
ATOM 639 C C . ALA A 1 93 ? -5.699 -11.258 6.619 1.00 93.81 93 ALA A C 1
ATOM 641 O O . ALA A 1 93 ? -5.031 -10.241 6.433 1.00 93.81 93 ALA A O 1
ATOM 642 N N . ALA A 1 94 ? -6.832 -11.482 5.953 1.00 92.12 94 ALA A N 1
ATOM 643 C CA . ALA A 1 94 ? -7.410 -10.550 4.981 1.00 92.12 94 ALA A CA 1
ATOM 644 C C . ALA A 1 94 ? -8.309 -9.473 5.623 1.00 92.12 94 ALA A C 1
ATOM 646 O O . ALA A 1 94 ? -8.932 -8.687 4.910 1.00 92.12 94 ALA A O 1
ATOM 647 N N . THR A 1 95 ? -8.394 -9.431 6.959 1.00 96.12 95 THR A N 1
ATOM 648 C CA . THR A 1 95 ? -9.241 -8.487 7.697 1.00 96.12 95 THR A CA 1
ATOM 649 C C . THR A 1 95 ? -8.943 -7.040 7.273 1.00 96.12 95 THR A C 1
ATOM 651 O O . THR A 1 95 ? -7.778 -6.615 7.326 1.00 96.12 95 THR A O 1
ATOM 654 N N . PRO A 1 96 ? -9.969 -6.275 6.849 1.00 95.81 96 PRO A N 1
ATOM 655 C CA . PRO A 1 96 ? -9.835 -4.859 6.549 1.00 95.81 96 PRO A CA 1
ATOM 656 C C . PRO A 1 96 ? -9.377 -4.057 7.759 1.00 95.81 96 PRO A C 1
ATOM 658 O O . PRO A 1 96 ? -9.718 -4.376 8.899 1.00 95.81 96 PRO A O 1
ATOM 661 N N . MET A 1 97 ? -8.647 -2.975 7.507 1.00 95.19 97 MET A N 1
ATOM 662 C CA . MET A 1 97 ? -8.246 -2.034 8.551 1.00 95.19 97 MET A CA 1
ATOM 663 C C . MET A 1 97 ? -8.598 -0.600 8.169 1.00 95.19 97 MET A C 1
ATOM 665 O O . MET A 1 97 ? -8.519 -0.217 7.003 1.00 95.19 97 MET A O 1
ATOM 669 N N . LEU A 1 98 ? -8.966 0.207 9.161 1.00 93.69 98 LEU A N 1
ATOM 670 C CA . LEU A 1 98 ? -9.243 1.628 8.985 1.00 93.69 98 LEU A CA 1
ATOM 671 C C . LEU A 1 98 ? -8.651 2.426 10.143 1.00 93.69 98 LEU A C 1
ATOM 673 O O . LEU A 1 98 ? -8.935 2.171 11.313 1.00 93.69 98 LEU A O 1
ATOM 677 N N . GLY A 1 99 ? -7.835 3.415 9.804 1.00 91.56 99 GLY A N 1
ATOM 678 C CA . GLY A 1 99 ? -7.243 4.329 10.764 1.00 91.56 99 GLY A CA 1
ATOM 679 C C . GLY A 1 99 ? -8.146 5.529 11.039 1.00 91.56 99 GLY A C 1
ATOM 680 O O . GLY A 1 99 ? -8.607 6.215 10.127 1.00 91.56 99 GLY A O 1
ATOM 681 N N . VAL A 1 100 ? -8.349 5.842 12.312 1.00 90.38 100 VAL A N 1
ATOM 682 C CA . VAL A 1 100 ? -8.972 7.078 12.785 1.00 90.38 100 VAL A CA 1
ATOM 683 C C . VAL A 1 100 ? -7.881 8.151 12.882 1.00 90.38 100 VAL A C 1
ATOM 685 O O . VAL A 1 100 ? -6.910 7.962 13.624 1.00 90.38 100 VAL A O 1
ATOM 688 N N . PRO A 1 101 ? -8.002 9.288 12.173 1.00 84.50 101 PRO A N 1
ATOM 689 C CA . PRO A 1 101 ? -6.971 10.321 12.195 1.00 84.50 101 PRO A CA 1
ATOM 690 C C . PRO A 1 101 ? -6.861 10.953 13.592 1.00 84.50 101 PRO A C 1
ATOM 692 O O . PRO A 1 101 ? -7.853 11.386 14.176 1.00 84.50 101 PRO A 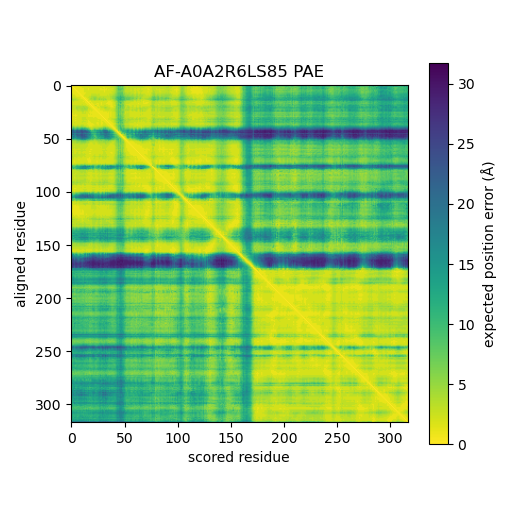O 1
ATOM 695 N N . ALA A 1 102 ? -5.643 11.005 14.137 1.00 73.81 102 ALA A N 1
ATOM 696 C CA . ALA A 1 102 ? -5.353 11.540 15.475 1.00 73.81 102 ALA A CA 1
ATOM 697 C C . ALA A 1 102 ? -4.114 12.465 15.519 1.00 73.81 102 ALA A C 1
ATOM 699 O O . ALA A 1 102 ? -3.608 12.766 16.596 1.00 73.81 102 ALA A O 1
ATOM 700 N N . GLY A 1 103 ? -3.604 12.911 14.363 1.00 63.66 103 GLY A N 1
ATOM 701 C CA . GLY A 1 103 ? -2.380 13.716 14.248 1.00 63.66 103 GLY A CA 1
ATOM 702 C C . GLY A 1 103 ? -1.684 13.561 12.888 1.00 63.66 103 GLY A C 1
ATOM 703 O O . GLY A 1 103 ? -2.281 13.059 11.940 1.00 63.66 103 GLY A O 1
ATOM 704 N N . VAL A 1 104 ? -0.409 13.967 12.794 1.00 48.09 104 VAL A N 1
ATOM 705 C CA . VAL A 1 104 ? 0.394 14.141 11.552 1.00 48.09 104 VAL A CA 1
ATOM 706 C C . VAL A 1 104 ? 0.776 12.864 10.766 1.00 48.09 104 VAL A C 1
ATOM 708 O O . VAL A 1 104 ? 1.611 12.927 9.867 1.00 48.09 104 VAL A O 1
ATOM 711 N N . LYS A 1 105 ? 0.146 11.705 10.996 1.00 56.75 105 LYS A N 1
ATOM 712 C CA . LYS A 1 105 ? 0.453 10.457 10.255 1.00 56.75 105 LYS A CA 1
ATOM 713 C C . LYS A 1 105 ? -0.312 10.363 8.923 1.00 56.75 105 LYS A C 1
ATOM 715 O O . LYS A 1 105 ? -1.031 9.406 8.668 1.00 56.75 105 LYS A O 1
ATOM 720 N N . ILE A 1 106 ? -0.158 11.393 8.087 1.00 55.47 106 ILE A N 1
ATOM 721 C CA . ILE A 1 106 ? -0.974 11.667 6.883 1.00 55.47 106 ILE A CA 1
ATOM 722 C C . ILE A 1 106 ? -0.529 10.847 5.653 1.00 55.47 106 ILE A C 1
ATOM 724 O O . ILE A 1 106 ? -1.230 10.799 4.649 1.00 55.47 106 ILE A O 1
ATOM 728 N N . TYR A 1 107 ? 0.630 10.187 5.701 1.00 63.09 107 TYR A N 1
ATOM 729 C CA . TYR A 1 107 ? 1.231 9.605 4.496 1.00 63.09 107 TYR A CA 1
ATOM 730 C C . TYR A 1 107 ? 0.635 8.257 4.077 1.00 63.09 107 TYR A C 1
ATOM 732 O O . TYR A 1 107 ? 0.592 7.964 2.885 1.00 63.09 107 TYR A O 1
ATOM 740 N N . SER A 1 108 ? 0.163 7.439 5.022 1.00 72.50 108 SER A N 1
ATOM 741 C CA . SER A 1 108 ? -0.502 6.176 4.677 1.00 72.50 108 SER A CA 1
ATOM 742 C C . SER A 1 108 ? -1.925 6.430 4.188 1.00 72.50 108 SER A C 1
ATOM 744 O O . SER A 1 108 ? -2.670 7.200 4.791 1.00 72.50 108 SER A O 1
ATOM 746 N N . SER A 1 109 ? -2.348 5.703 3.157 1.00 75.75 109 SER A N 1
ATOM 747 C CA . SER A 1 109 ? -3.679 5.863 2.546 1.00 75.75 109 SER A CA 1
ATOM 748 C C . SER A 1 109 ? -4.780 5.042 3.237 1.00 75.75 109 SER A C 1
ATOM 750 O O . SER A 1 109 ? -5.829 4.777 2.653 1.00 75.75 109 SER A O 1
ATOM 752 N N . VAL A 1 110 ? -4.541 4.653 4.494 1.00 85.56 110 VAL A N 1
ATOM 753 C CA . VAL A 1 110 ? -5.406 3.776 5.302 1.00 85.56 110 VAL A CA 1
ATOM 754 C C . VAL A 1 110 ? -6.218 4.515 6.369 1.00 85.56 110 VAL A C 1
ATOM 756 O O . VAL A 1 110 ? -6.889 3.884 7.182 1.00 85.56 110 VAL A O 1
ATOM 759 N N . PHE A 1 111 ? -6.139 5.847 6.403 1.00 86.12 111 PHE A N 1
ATOM 760 C CA . PHE A 1 111 ? -6.834 6.684 7.379 1.00 86.12 111 PHE A CA 1
ATOM 761 C C . PHE A 1 111 ? -8.080 7.343 6.780 1.00 86.12 111 PHE A C 1
ATOM 763 O O . PHE A 1 111 ? -8.083 7.761 5.621 1.00 86.12 111 PHE A O 1
ATOM 770 N N . GLY A 1 112 ? -9.126 7.490 7.596 1.00 83.56 112 GLY A N 1
ATOM 771 C CA . GLY A 1 112 ? -10.248 8.374 7.283 1.00 83.56 112 GLY A CA 1
ATOM 772 C C . GLY A 1 112 ? -9.828 9.849 7.266 1.00 83.56 112 GLY A C 1
ATOM 773 O O . GLY A 1 112 ? -8.810 10.226 7.846 1.00 83.56 112 GLY A O 1
ATOM 774 N N . VAL A 1 113 ? -10.635 10.700 6.623 1.00 82.25 113 VAL A N 1
ATOM 775 C CA . VAL A 1 113 ? -10.361 12.148 6.510 1.00 82.25 113 VAL A CA 1
ATOM 776 C C . VAL A 1 113 ? -10.509 12.849 7.862 1.00 82.25 113 VAL A C 1
ATOM 778 O O . VAL A 1 113 ? -9.662 13.648 8.257 1.00 82.25 113 VAL A O 1
ATOM 781 N N . THR A 1 114 ? -11.565 12.515 8.603 1.00 85.69 114 THR A N 1
ATOM 782 C CA . THR A 1 114 ? -11.800 12.972 9.976 1.00 85.69 114 THR A CA 1
ATOM 783 C C . THR A 1 114 ? -12.159 11.789 10.879 1.00 85.69 114 THR A C 1
ATOM 785 O O . THR A 1 114 ? -12.514 10.717 10.378 1.00 85.69 114 THR A O 1
ATOM 788 N N . PRO A 1 115 ? -12.101 11.939 12.218 1.00 90.19 115 PRO A N 1
ATOM 789 C CA . PRO A 1 115 ? -12.550 10.880 13.115 1.00 90.19 115 PRO A CA 1
ATOM 790 C C . PRO A 1 115 ? -14.018 10.498 12.903 1.00 90.19 115 PRO A C 1
ATOM 792 O O . PRO A 1 115 ? -14.363 9.324 12.993 1.00 90.19 115 PRO A O 1
ATOM 795 N N . GLU A 1 116 ? -14.870 11.478 12.597 1.00 91.31 116 GLU A N 1
ATOM 796 C CA . GLU A 1 116 ? -16.285 11.254 12.297 1.00 91.31 116 GLU A CA 1
ATOM 797 C C . GLU A 1 116 ? -16.466 10.476 10.985 1.00 91.31 116 GLU A C 1
ATOM 799 O O . GLU A 1 116 ? -17.246 9.525 10.943 1.00 91.31 116 GLU A O 1
ATOM 804 N N . ASP A 1 117 ? -15.694 10.811 9.942 1.00 88.69 117 ASP A N 1
ATOM 805 C CA . ASP A 1 117 ? -15.694 10.056 8.684 1.00 88.69 117 ASP A CA 1
ATOM 806 C C . ASP A 1 117 ? -15.254 8.608 8.895 1.00 88.69 117 ASP A C 1
ATOM 808 O O . ASP A 1 117 ? -15.898 7.699 8.382 1.00 88.69 117 ASP A O 1
ATOM 812 N N . ALA A 1 118 ? -14.195 8.377 9.678 1.00 91.00 118 ALA A N 1
ATOM 813 C CA . ALA A 1 118 ? -13.719 7.027 9.970 1.00 91.00 118 ALA A CA 1
ATOM 814 C C . ALA A 1 118 ? -14.793 6.190 10.687 1.00 91.00 118 ALA A C 1
ATOM 816 O O . ALA A 1 118 ? -15.030 5.045 10.309 1.00 91.00 118 ALA A O 1
ATOM 817 N N . GLY A 1 119 ? -15.487 6.773 11.672 1.00 93.88 119 GLY A N 1
ATOM 818 C CA . GLY A 1 119 ? -16.601 6.116 12.360 1.00 93.88 119 GLY A CA 1
ATOM 819 C C . GLY A 1 119 ? -17.791 5.827 11.443 1.00 93.88 119 GLY A C 1
ATOM 820 O O . GLY A 1 119 ? -18.346 4.730 11.480 1.00 93.88 119 GLY A O 1
ATOM 821 N N . ARG A 1 120 ? -18.152 6.778 10.569 1.00 93.00 120 ARG A N 1
ATOM 822 C CA . ARG A 1 120 ? -19.204 6.581 9.561 1.00 93.00 120 ARG A CA 1
ATOM 823 C C . ARG A 1 120 ? -18.851 5.450 8.599 1.00 93.00 120 ARG A C 1
ATOM 825 O O . ARG A 1 120 ? -19.670 4.559 8.416 1.00 93.00 120 ARG A O 1
ATOM 832 N N . ILE A 1 121 ? -17.656 5.482 8.006 1.00 92.56 121 ILE A N 1
ATOM 833 C CA . ILE A 1 121 ? -17.199 4.464 7.051 1.00 92.56 121 ILE A CA 1
ATOM 834 C C . ILE A 1 121 ? -17.187 3.092 7.724 1.00 92.56 121 ILE A C 1
ATOM 836 O O . ILE A 1 121 ? -17.728 2.147 7.162 1.00 92.56 121 ILE A O 1
ATOM 840 N N . ALA A 1 122 ? -16.651 2.987 8.943 1.00 94.44 122 ALA A N 1
ATOM 841 C CA . ALA A 1 122 ? -16.639 1.735 9.695 1.00 94.44 122 ALA A CA 1
ATOM 842 C C . ALA A 1 122 ? -18.044 1.154 9.932 1.00 94.44 122 ALA A C 1
ATOM 844 O O . ALA A 1 122 ? -18.198 -0.062 9.946 1.00 94.44 122 ALA A O 1
ATOM 845 N N . ALA A 1 123 ? -19.065 2.002 10.084 1.00 93.25 123 ALA A N 1
ATOM 846 C CA . ALA A 1 123 ? -20.444 1.561 10.284 1.00 93.25 123 ALA A CA 1
ATOM 847 C C . ALA A 1 123 ? -21.181 1.169 8.991 1.00 93.25 123 ALA A C 1
ATOM 849 O O . ALA A 1 123 ? -22.196 0.483 9.074 1.00 93.25 123 ALA A O 1
ATOM 850 N N . THR A 1 124 ? -20.741 1.636 7.816 1.00 91.06 124 THR A N 1
ATOM 851 C CA . THR A 1 124 ? -21.550 1.548 6.584 1.00 91.06 124 THR A CA 1
ATOM 852 C C . THR A 1 124 ? -20.811 1.023 5.356 1.00 91.06 124 THR A C 1
ATOM 854 O O . THR A 1 124 ? -21.374 1.067 4.264 1.00 91.06 124 THR A O 1
ATOM 857 N N . PHE A 1 125 ? -19.544 0.622 5.462 1.00 91.00 125 PHE A N 1
ATOM 858 C CA . PHE A 1 125 ? -18.799 0.164 4.291 1.00 91.00 125 PHE A CA 1
ATOM 859 C C . PHE A 1 125 ? -19.387 -1.136 3.730 1.00 91.00 125 PHE A C 1
ATOM 861 O O . PHE A 1 125 ? -19.693 -2.071 4.462 1.00 91.00 125 PHE A O 1
ATOM 868 N N . GLU A 1 126 ? -19.509 -1.197 2.408 1.00 88.75 126 GLU A N 1
ATOM 869 C CA . GLU A 1 126 ? -19.939 -2.402 1.681 1.00 88.75 126 GLU A CA 1
ATOM 870 C C . GLU A 1 126 ? -18.806 -2.987 0.831 1.00 88.75 126 GLU A C 1
ATOM 872 O O . GLU A 1 126 ? -18.903 -4.091 0.301 1.00 88.75 126 GLU A O 1
ATOM 877 N N . SER A 1 127 ? -17.724 -2.228 0.664 1.00 87.62 127 SER A N 1
ATOM 878 C CA . SER A 1 127 ? -16.576 -2.624 -0.134 1.00 87.62 127 SER A CA 1
ATOM 879 C C . SER A 1 127 ? -15.282 -2.070 0.445 1.00 87.62 127 SER A C 1
ATOM 881 O O . SER A 1 127 ? -15.264 -1.113 1.226 1.00 87.62 127 SER A O 1
ATOM 883 N N . VAL A 1 128 ? -14.191 -2.715 0.052 1.00 90.31 128 VAL A N 1
ATOM 884 C CA . VAL A 1 128 ? -12.825 -2.375 0.437 1.00 90.31 128 VAL A CA 1
ATOM 885 C C . VAL A 1 128 ? -11.977 -2.208 -0.815 1.00 90.31 128 VAL A C 1
ATOM 887 O O . VAL A 1 128 ? -12.317 -2.728 -1.878 1.00 90.31 128 VAL A O 1
ATOM 890 N N . THR A 1 129 ? -10.874 -1.484 -0.683 1.00 84.62 129 THR A N 1
ATOM 891 C CA . THR A 1 129 ? -9.858 -1.342 -1.728 1.00 84.62 129 THR A CA 1
ATOM 892 C C . THR A 1 129 ? -8.467 -1.472 -1.127 1.00 84.62 129 THR A C 1
ATOM 894 O O . THR A 1 129 ? -8.249 -1.099 0.027 1.00 84.62 129 THR A O 1
ATOM 897 N N . ASP A 1 130 ? -7.527 -1.978 -1.914 1.00 87.94 130 ASP A N 1
ATOM 898 C CA . ASP A 1 130 ? -6.140 -2.131 -1.504 1.00 87.94 130 ASP A CA 1
ATOM 899 C C . ASP A 1 130 ? -5.442 -0.765 -1.425 1.00 87.94 130 ASP A C 1
ATOM 901 O O . ASP A 1 130 ? -5.351 -0.010 -2.401 1.00 87.94 130 ASP A O 1
ATOM 905 N N . ARG A 1 131 ? -4.908 -0.447 -0.246 1.00 86.25 131 ARG A N 1
ATOM 906 C CA . ARG A 1 131 ? -4.242 0.826 0.054 1.00 86.25 131 ARG A CA 1
ATOM 907 C C . ARG A 1 131 ? -2.852 0.605 0.618 1.00 86.25 131 ARG A C 1
ATOM 909 O O . ARG A 1 131 ? -2.621 -0.322 1.392 1.00 86.25 131 ARG A O 1
ATOM 916 N N . GLU A 1 132 ? -1.932 1.494 0.261 1.00 85.88 132 GLU A N 1
ATOM 917 C CA . GLU A 1 132 ? -0.567 1.470 0.772 1.00 85.88 132 GLU A CA 1
ATOM 918 C C . GLU A 1 132 ? -0.485 1.936 2.232 1.00 85.88 132 GLU A C 1
ATOM 920 O O . GLU A 1 132 ? -0.900 3.054 2.578 1.00 85.88 132 GLU A O 1
ATOM 925 N N . VAL A 1 133 ? 0.133 1.092 3.060 1.00 88.38 133 VAL A N 1
ATOM 926 C CA . VAL A 1 133 ? 0.651 1.428 4.387 1.00 88.38 133 VAL A CA 1
ATOM 927 C C . VAL A 1 133 ? 2.108 1.841 4.227 1.00 88.38 133 VAL A C 1
ATOM 929 O O . VAL A 1 133 ? 2.950 1.052 3.790 1.00 88.38 133 VAL A O 1
ATOM 932 N N . LEU A 1 134 ? 2.400 3.087 4.579 1.00 84.44 134 LEU A N 1
ATOM 933 C CA . LEU A 1 134 ? 3.720 3.686 4.454 1.00 84.44 134 LEU A CA 1
ATOM 934 C C . LEU A 1 134 ? 4.301 3.983 5.826 1.00 84.44 134 LEU A C 1
ATOM 936 O O . LEU A 1 134 ? 3.657 4.615 6.667 1.00 84.44 134 LEU A O 1
ATOM 940 N N . ASP A 1 135 ? 5.556 3.608 5.990 1.00 83.19 135 ASP A N 1
ATOM 941 C CA . ASP A 1 135 ? 6.399 4.067 7.079 1.00 83.19 135 ASP A CA 1
ATOM 942 C C . ASP A 1 135 ? 7.142 5.327 6.656 1.00 83.19 135 ASP A C 1
ATOM 944 O O . ASP A 1 135 ? 7.577 5.431 5.507 1.00 83.19 135 ASP A O 1
ATOM 948 N N . VAL A 1 136 ? 7.256 6.286 7.566 1.00 76.06 136 VAL A N 1
ATOM 949 C CA . VAL A 1 136 ? 7.881 7.580 7.294 1.00 76.06 136 VAL A CA 1
ATOM 950 C C . VAL A 1 136 ? 9.032 7.772 8.255 1.00 76.06 136 VAL A C 1
ATOM 952 O O . VAL A 1 136 ? 8.857 7.651 9.463 1.00 76.06 136 VAL A O 1
ATOM 955 N N . ASP A 1 137 ? 10.192 8.116 7.708 1.00 73.81 137 ASP A N 1
ATOM 956 C CA . ASP A 1 137 ? 11.358 8.478 8.502 1.00 73.81 137 ASP A CA 1
ATOM 957 C C . ASP A 1 137 ? 11.110 9.834 9.181 1.00 73.81 137 ASP A C 1
ATOM 959 O O . ASP A 1 137 ? 11.224 10.899 8.569 1.00 73.81 137 ASP A O 1
ATOM 963 N N . GLU A 1 138 ? 10.700 9.793 10.449 1.00 70.44 138 GLU A N 1
ATOM 964 C CA . GLU A 1 138 ? 10.392 10.993 11.228 1.00 70.44 138 GLU A CA 1
ATOM 965 C C . GLU A 1 138 ? 11.625 11.884 11.458 1.00 70.44 138 GLU A C 1
ATOM 967 O O . GLU A 1 138 ? 11.466 13.097 11.624 1.00 70.44 138 GLU A O 1
ATOM 972 N N . ASP A 1 139 ? 12.836 11.315 11.463 1.00 69.00 139 ASP A N 1
ATOM 973 C CA . ASP A 1 139 ? 14.083 12.072 11.605 1.00 69.00 139 ASP A CA 1
ATOM 974 C C . ASP A 1 139 ? 14.359 12.857 10.319 1.00 69.00 139 ASP A C 1
ATOM 976 O O . ASP A 1 139 ? 14.553 14.074 10.374 1.00 69.00 139 ASP A O 1
ATOM 980 N N . ALA A 1 140 ? 14.238 12.205 9.159 1.00 66.50 140 ALA A N 1
ATOM 981 C CA . ALA A 1 140 ? 14.354 12.872 7.864 1.00 66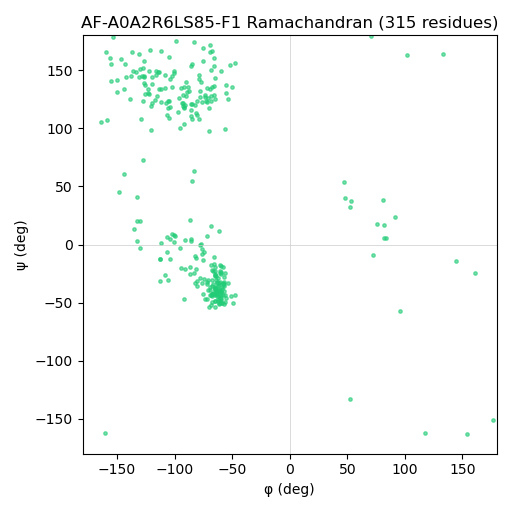.50 140 ALA A CA 1
ATOM 982 C C . ALA A 1 140 ? 13.293 13.976 7.699 1.00 66.50 140 ALA A C 1
ATOM 984 O O . ALA A 1 140 ? 13.606 15.084 7.252 1.00 66.50 140 ALA A O 1
ATOM 985 N N . VAL A 1 141 ? 12.045 13.733 8.133 1.00 62.31 141 VAL A N 1
ATOM 986 C CA . VAL A 1 141 ? 10.975 14.749 8.088 1.00 62.31 141 VAL A CA 1
ATOM 987 C C . VAL A 1 141 ? 11.340 15.972 8.930 1.00 62.31 141 VAL A C 1
ATOM 989 O O . VAL A 1 141 ? 11.083 17.103 8.506 1.00 62.31 141 VAL A O 1
ATOM 992 N N . ARG A 1 142 ? 11.962 15.778 10.101 1.00 67.62 142 ARG A N 1
ATOM 993 C CA . ARG A 1 142 ? 12.453 16.885 10.943 1.00 67.62 142 ARG A CA 1
ATOM 994 C C . ARG A 1 142 ? 13.577 17.675 10.271 1.00 67.62 142 ARG A C 1
ATOM 996 O O . ARG A 1 142 ? 13.702 18.871 10.525 1.00 67.62 142 ARG A O 1
ATOM 1003 N N . GLU A 1 143 ? 14.327 17.044 9.377 1.00 75.31 143 GLU A N 1
ATOM 1004 C CA . GLU A 1 143 ? 15.354 17.668 8.536 1.00 75.31 143 GLU A CA 1
ATOM 1005 C C . GLU A 1 143 ? 14.791 18.270 7.230 1.00 75.31 143 GLU A C 1
ATOM 1007 O O . GLU A 1 143 ? 15.534 18.838 6.431 1.00 75.31 143 GLU A O 1
ATOM 1012 N N . GLY A 1 144 ? 13.468 18.215 7.028 1.00 66.06 144 GLY A N 1
ATOM 1013 C CA . GLY A 1 144 ? 12.785 18.750 5.848 1.00 66.06 144 GLY A CA 1
ATOM 1014 C C . GLY A 1 144 ? 12.770 17.804 4.645 1.00 66.06 144 GLY A C 1
ATOM 1015 O O . GLY A 1 144 ? 12.274 18.186 3.584 1.00 66.06 144 GLY A O 1
ATOM 1016 N N . GLU A 1 145 ? 13.264 16.574 4.796 1.00 65.38 145 GLU A N 1
ATOM 1017 C CA . GLU A 1 145 ? 13.212 15.536 3.771 1.00 65.38 145 GLU A CA 1
ATOM 1018 C C . GLU A 1 145 ? 12.175 14.475 4.145 1.00 65.38 145 GLU A C 1
ATOM 1020 O O . GLU A 1 145 ? 12.353 13.680 5.057 1.00 65.38 145 GLU A O 1
ATOM 1025 N N . VAL A 1 146 ? 11.071 14.397 3.409 1.00 65.88 146 VAL A N 1
ATOM 1026 C CA . VAL A 1 146 ? 10.150 13.274 3.600 1.00 65.88 146 VAL A CA 1
ATOM 1027 C C . VAL A 1 146 ? 10.800 12.025 2.981 1.00 65.88 146 VAL A C 1
ATOM 1029 O O . VAL A 1 146 ? 11.240 12.046 1.829 1.00 65.88 146 VAL A O 1
ATOM 1032 N N . ARG A 1 147 ? 10.888 10.923 3.727 1.00 70.31 147 ARG A N 1
ATOM 1033 C CA . ARG A 1 147 ? 11.263 9.611 3.180 1.00 70.31 147 ARG A CA 1
ATOM 1034 C C . ARG A 1 147 ? 10.214 8.599 3.589 1.00 70.31 147 ARG A C 1
ATOM 1036 O O . ARG A 1 147 ? 9.946 8.448 4.777 1.00 70.31 147 ARG A O 1
ATOM 1043 N N . THR A 1 148 ? 9.615 7.934 2.606 1.00 74.56 148 THR A N 1
ATOM 1044 C CA . THR A 1 148 ? 8.576 6.929 2.840 1.00 74.56 148 THR A CA 1
ATOM 1045 C C . THR A 1 148 ? 8.987 5.562 2.310 1.00 74.56 148 THR A C 1
ATOM 1047 O O . THR A 1 148 ? 9.659 5.462 1.285 1.00 74.56 148 THR A O 1
ATOM 1050 N N . THR A 1 149 ? 8.593 4.511 3.025 1.00 80.12 149 THR A N 1
ATOM 1051 C CA . THR A 1 149 ? 8.802 3.109 2.642 1.00 80.12 149 THR A CA 1
ATOM 1052 C C . THR A 1 149 ? 7.461 2.391 2.649 1.00 80.12 149 THR A C 1
ATOM 1054 O O . THR A 1 149 ? 6.735 2.461 3.640 1.00 80.12 149 THR A O 1
ATOM 1057 N N . LEU A 1 150 ? 7.127 1.687 1.565 1.00 85.50 150 LEU A N 1
ATOM 1058 C CA . LEU A 1 150 ? 5.954 0.814 1.525 1.00 85.50 150 LEU A CA 1
ATOM 1059 C C . LEU A 1 150 ? 6.177 -0.383 2.454 1.00 85.50 150 LEU A C 1
ATOM 1061 O O . LEU A 1 150 ? 7.168 -1.096 2.317 1.00 85.50 150 LEU A O 1
ATOM 1065 N N . ARG A 1 151 ? 5.274 -0.583 3.415 1.00 88.62 151 ARG A N 1
ATOM 1066 C CA . ARG A 1 151 ? 5.380 -1.655 4.417 1.00 88.62 151 ARG A CA 1
ATOM 1067 C C . ARG A 1 151 ? 4.324 -2.731 4.283 1.00 88.62 151 ARG A C 1
ATOM 1069 O O . ARG A 1 151 ? 4.605 -3.866 4.628 1.00 88.62 151 ARG A O 1
ATOM 1076 N N . ALA A 1 152 ? 3.137 -2.366 3.816 1.00 89.38 152 ALA A N 1
ATOM 1077 C CA . ALA A 1 152 ? 2.056 -3.300 3.545 1.00 89.38 152 ALA A CA 1
ATOM 1078 C C . ALA A 1 152 ? 1.104 -2.703 2.502 1.00 89.38 152 ALA A C 1
ATOM 1080 O O . ALA A 1 152 ? 1.053 -1.483 2.307 1.00 89.38 152 ALA A O 1
ATOM 1081 N N . VAL A 1 153 ? 0.313 -3.562 1.870 1.00 89.75 153 VAL A N 1
ATOM 1082 C CA . VAL A 1 153 ? -0.864 -3.167 1.092 1.00 89.75 153 VAL A CA 1
ATOM 1083 C C . VAL A 1 153 ? -2.053 -3.863 1.726 1.00 89.75 153 VAL A C 1
ATOM 1085 O O . VAL A 1 153 ? -2.064 -5.087 1.816 1.00 89.75 153 VAL A O 1
ATOM 1088 N N . ARG A 1 154 ? -3.022 -3.092 2.215 1.00 93.06 154 ARG A N 1
ATOM 1089 C CA . ARG A 1 154 ? -4.105 -3.622 3.048 1.00 93.06 154 ARG A CA 1
ATOM 1090 C C . ARG A 1 154 ? -5.474 -3.239 2.495 1.00 93.06 154 ARG A C 1
ATOM 1092 O O . ARG A 1 154 ? -5.617 -2.119 1.998 1.00 93.06 154 ARG A O 1
ATOM 1099 N N . PRO A 1 155 ? -6.485 -4.117 2.618 1.00 92.38 155 PRO A N 1
ATOM 1100 C CA . PRO A 1 155 ? -7.856 -3.757 2.305 1.00 92.38 155 PRO A CA 1
ATOM 1101 C C . PRO A 1 155 ? -8.340 -2.689 3.288 1.00 92.38 155 PRO A C 1
ATOM 1103 O O . PRO A 1 155 ? -8.293 -2.866 4.507 1.00 92.38 155 PRO A O 1
ATOM 1106 N N . VAL A 1 156 ? -8.813 -1.571 2.747 1.00 91.81 156 VAL A N 1
ATOM 1107 C CA . VAL A 1 156 ? -9.336 -0.436 3.508 1.00 91.81 156 VAL A CA 1
ATOM 1108 C C . VAL A 1 156 ? -10.765 -0.151 3.058 1.00 91.81 156 VAL A C 1
ATOM 1110 O O . VAL A 1 156 ? -11.006 -0.025 1.852 1.00 91.81 156 VAL A O 1
ATOM 1113 N N . PRO A 1 157 ? -11.714 -0.021 4.000 1.00 92.06 157 PRO A N 1
ATOM 1114 C CA . PRO A 1 157 ? -13.076 0.410 3.715 1.00 92.06 157 PRO A CA 1
ATOM 1115 C C . PRO A 1 157 ? -13.147 1.692 2.884 1.00 92.06 157 PRO A C 1
ATOM 1117 O O . PRO A 1 157 ? -12.465 2.678 3.177 1.00 92.06 157 PRO A O 1
ATOM 1120 N N . ILE A 1 158 ? -14.017 1.704 1.875 1.00 82.25 158 ILE A N 1
ATOM 1121 C CA . ILE A 1 158 ? -14.315 2.909 1.094 1.00 82.25 158 ILE A CA 1
ATOM 1122 C C . ILE A 1 158 ? -15.712 3.435 1.401 1.00 82.25 158 ILE A C 1
ATOM 1124 O O . ILE A 1 158 ? -16.649 2.680 1.649 1.00 82.25 158 ILE A O 1
ATOM 1128 N N . ASP A 1 159 ? -15.854 4.760 1.372 1.00 75.19 159 ASP A N 1
ATOM 1129 C CA . ASP A 1 159 ? -17.149 5.410 1.550 1.00 75.19 159 ASP A CA 1
ATOM 1130 C C . ASP A 1 159 ? -18.038 5.144 0.318 1.00 75.19 159 ASP A C 1
ATOM 1132 O O . ASP A 1 159 ? -17.720 5.559 -0.803 1.00 75.19 159 ASP A O 1
ATOM 1136 N N . GLY A 1 160 ? -19.169 4.460 0.522 1.00 56.59 160 GLY A N 1
ATOM 1137 C CA . GLY A 1 160 ? -20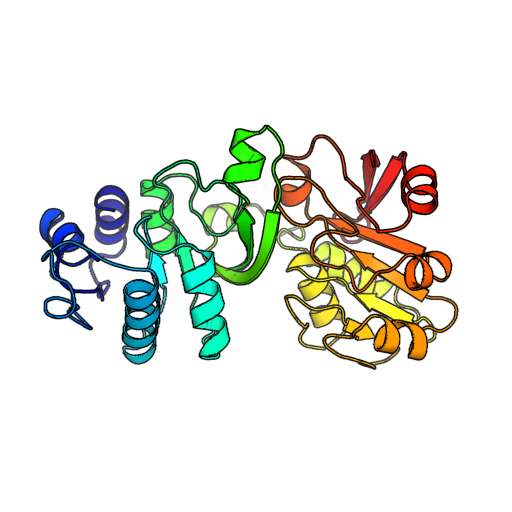.127 4.120 -0.536 1.00 56.59 160 GLY A CA 1
ATOM 1138 C C . GLY A 1 160 ? -20.729 5.342 -1.247 1.00 56.59 160 GLY A C 1
ATOM 1139 O O . GLY A 1 160 ? -21.107 5.255 -2.419 1.00 56.59 160 GLY A O 1
ATOM 1140 N N . SER A 1 161 ? -20.739 6.519 -0.607 1.00 52.75 161 SER A N 1
ATOM 1141 C CA . SER A 1 161 ? -21.184 7.771 -1.244 1.00 52.75 161 SER A CA 1
ATOM 1142 C C . SER A 1 161 ? -20.273 8.213 -2.400 1.00 52.75 161 SER A C 1
ATOM 1144 O O . SER A 1 161 ? -20.733 8.850 -3.353 1.00 52.75 161 SER A O 1
ATOM 1146 N N . VAL A 1 162 ? -19.000 7.802 -2.381 1.00 48.91 162 VAL A N 1
ATOM 1147 C CA . VAL A 1 162 ? -18.032 8.048 -3.462 1.00 48.91 162 VAL A CA 1
ATOM 1148 C C . VAL A 1 162 ? -18.254 7.079 -4.633 1.00 48.91 162 VAL A C 1
ATOM 1150 O O . VAL A 1 162 ? -18.015 7.441 -5.789 1.00 48.91 162 VAL A O 1
ATOM 1153 N N . GLN A 1 163 ? -18.777 5.874 -4.376 1.00 43.94 163 GLN A N 1
ATOM 1154 C CA . GLN A 1 163 ? -19.083 4.879 -5.413 1.00 43.94 163 GLN A CA 1
ATOM 1155 C C . GLN A 1 163 ? -20.362 5.186 -6.202 1.00 43.94 163 GLN A C 1
ATOM 1157 O O . GLN A 1 163 ? -20.390 4.950 -7.414 1.00 43.94 163 GLN A O 1
ATOM 1162 N N . ALA A 1 164 ? -21.384 5.784 -5.579 1.00 36.31 164 ALA A N 1
ATOM 1163 C CA . ALA A 1 164 ? -22.634 6.146 -6.262 1.00 36.31 164 ALA A CA 1
ATOM 1164 C C . ALA A 1 164 ? -22.437 7.151 -7.420 1.00 36.31 164 ALA A C 1
ATOM 1166 O O . ALA A 1 164 ? -23.278 7.252 -8.310 1.00 36.31 164 ALA A O 1
ATOM 1167 N N . SER A 1 165 ? -21.294 7.844 -7.459 1.00 34.34 165 SER A N 1
ATOM 1168 C CA . SER A 1 165 ? -20.945 8.801 -8.518 1.00 34.34 165 SER A CA 1
ATOM 1169 C C . SER A 1 165 ? -20.078 8.211 -9.645 1.00 34.34 165 SER A C 1
ATOM 1171 O O . SER A 1 165 ? -19.757 8.925 -10.593 1.00 34.34 165 SER A O 1
ATOM 1173 N N . LYS A 1 166 ? -19.666 6.933 -9.571 1.00 40.53 166 LYS A N 1
ATOM 1174 C CA . LYS A 1 166 ? -18.651 6.346 -10.477 1.00 40.53 166 LYS A CA 1
ATOM 1175 C C . LYS A 1 166 ? -19.024 5.017 -11.131 1.00 40.53 16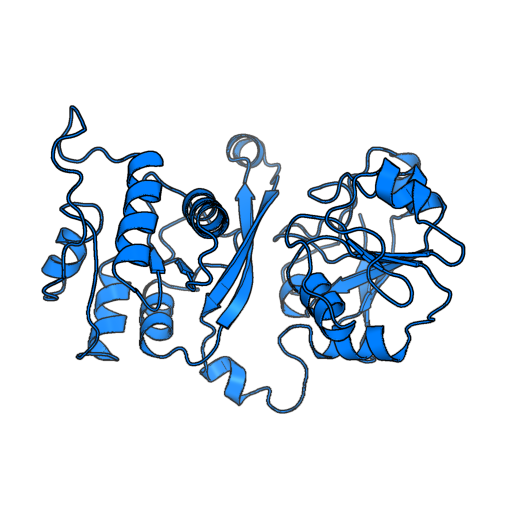6 LYS A C 1
ATOM 1177 O O . LYS A 1 166 ? -18.148 4.359 -11.691 1.00 40.53 166 LYS A O 1
ATOM 1182 N N . GLN A 1 167 ? -20.307 4.668 -11.211 1.00 33.88 167 GLN A N 1
ATOM 1183 C CA . GLN A 1 167 ? -20.758 3.523 -12.021 1.00 33.88 167 GLN A CA 1
ATOM 1184 C C . GLN A 1 167 ? -20.476 3.633 -13.542 1.00 33.88 167 GLN A C 1
ATOM 1186 O O . GLN A 1 167 ? -20.961 2.806 -14.305 1.00 33.88 167 GLN A O 1
ATOM 1191 N N . LEU A 1 168 ? -19.660 4.588 -14.015 1.00 35.06 168 LEU A N 1
ATOM 1192 C CA . LEU A 1 168 ? -19.268 4.682 -15.426 1.00 35.06 168 LEU A CA 1
ATOM 1193 C C . LEU A 1 168 ? -17.758 4.825 -15.718 1.00 35.06 168 LEU A C 1
ATOM 1195 O O . LEU A 1 168 ? -17.400 4.750 -16.890 1.00 35.06 168 LEU A O 1
ATOM 1199 N N . SER A 1 169 ? -16.845 4.922 -14.738 1.00 34.44 169 SER A N 1
ATOM 1200 C CA . SER A 1 169 ? -15.396 4.823 -15.034 1.00 34.44 169 SER A CA 1
ATOM 1201 C C . SER A 1 169 ? -14.496 4.562 -13.809 1.00 34.44 169 SER A C 1
ATOM 1203 O O . SER A 1 169 ? -14.211 5.444 -13.004 1.00 34.44 169 SER A O 1
ATOM 1205 N N . GLY A 1 170 ? -14.003 3.322 -13.699 1.00 41.09 170 GLY A N 1
ATOM 1206 C CA . GLY A 1 170 ? -12.623 2.981 -13.306 1.00 41.09 170 GLY A CA 1
ATOM 1207 C C . GLY A 1 170 ? -11.991 3.637 -12.070 1.00 41.09 170 GLY A C 1
ATOM 1208 O O . GLY A 1 170 ? -10.807 3.956 -12.116 1.00 41.09 170 GLY A O 1
ATOM 1209 N N . GLY A 1 171 ? -12.728 3.826 -10.973 1.00 45.16 171 GLY A N 1
ATOM 1210 C CA . GLY A 1 171 ? -12.243 4.550 -9.788 1.00 45.16 171 GLY A CA 1
ATOM 1211 C C . GLY A 1 171 ? -11.092 3.909 -8.998 1.00 45.16 171 GLY A C 1
ATOM 1212 O O . GLY A 1 171 ? -10.524 4.594 -8.154 1.00 45.16 171 GLY A O 1
ATOM 1213 N N . ASP A 1 172 ? -10.733 2.655 -9.276 1.00 60.00 172 ASP A N 1
ATOM 1214 C CA . ASP A 1 172 ? -9.777 1.867 -8.482 1.00 60.00 172 ASP A CA 1
ATOM 1215 C C . ASP A 1 172 ? -8.713 1.160 -9.347 1.00 60.00 172 ASP A C 1
ATOM 1217 O O . ASP A 1 172 ? -8.431 -0.027 -9.227 1.00 60.00 172 ASP A O 1
ATOM 1221 N N . GLY A 1 173 ? -8.208 1.850 -10.372 1.00 68.19 173 GLY A N 1
ATOM 1222 C CA . GLY A 1 173 ? -7.212 1.276 -11.284 1.00 68.19 173 GLY A CA 1
ATOM 1223 C C . GLY A 1 173 ? -7.751 0.215 -12.254 1.00 68.19 173 GLY A C 1
ATOM 1224 O O . GLY A 1 173 ? -7.064 -0.112 -13.212 1.00 68.19 173 GLY A O 1
ATOM 1225 N N . GLY A 1 174 ? -8.997 -0.255 -12.123 1.00 79.12 174 GLY A N 1
ATOM 1226 C CA . GLY A 1 174 ? -9.581 -1.230 -13.061 1.00 79.12 174 GLY A CA 1
ATOM 1227 C C . GLY A 1 174 ? -9.575 -0.767 -14.527 1.00 79.12 174 GLY A C 1
ATOM 1228 O O . GLY A 1 174 ? -9.345 -1.557 -15.436 1.00 79.12 174 GLY A O 1
ATOM 1229 N N . GLY A 1 175 ? -9.739 0.540 -14.777 1.00 84.56 175 GLY A N 1
ATOM 1230 C CA . GLY A 1 175 ? -9.569 1.101 -16.121 1.00 84.56 175 GLY A CA 1
ATOM 1231 C C . GLY A 1 175 ? -8.130 0.971 -16.631 1.00 84.56 175 GLY A C 1
ATOM 1232 O O . GLY A 1 175 ? -7.923 0.600 -17.782 1.00 84.56 175 GLY A O 1
ATOM 1233 N N . ILE A 1 176 ? -7.146 1.239 -15.771 1.00 90.75 176 ILE A N 1
ATOM 1234 C CA . ILE A 1 176 ? -5.713 1.095 -16.066 1.00 90.75 176 ILE A CA 1
ATOM 1235 C C . ILE A 1 176 ? -5.398 -0.368 -16.387 1.00 90.75 176 ILE A C 1
ATOM 1237 O O . ILE A 1 176 ? -4.821 -0.641 -17.437 1.00 90.75 176 ILE A O 1
ATOM 1241 N N . ALA A 1 177 ? -5.833 -1.294 -15.528 1.00 91.31 177 ALA A N 1
ATOM 1242 C CA . ALA A 1 177 ? -5.609 -2.728 -15.680 1.00 91.31 177 ALA A CA 1
ATOM 1243 C C . ALA A 1 177 ? -6.201 -3.267 -16.985 1.00 91.31 177 ALA A C 1
ATOM 1245 O O . ALA A 1 177 ? -5.470 -3.841 -17.789 1.00 91.31 177 ALA A O 1
ATOM 1246 N N . ALA A 1 178 ? -7.469 -2.960 -17.277 1.00 88.75 178 ALA A N 1
ATOM 1247 C CA . ALA A 1 178 ? -8.099 -3.324 -18.547 1.00 88.75 178 ALA A CA 1
ATOM 1248 C C . ALA A 1 178 ? -7.382 -2.704 -19.762 1.00 88.75 178 ALA A C 1
ATOM 1250 O O . ALA A 1 178 ? -7.371 -3.279 -20.851 1.00 88.75 178 ALA A O 1
ATOM 1251 N N . GLY A 1 179 ? -6.805 -1.512 -19.598 1.00 90.69 179 GLY A N 1
ATOM 1252 C CA . GLY A 1 179 ? -6.023 -0.834 -20.626 1.00 90.69 179 GLY A CA 1
ATOM 1253 C C . GLY A 1 179 ? -4.668 -1.486 -20.896 1.00 90.69 179 GLY A C 1
ATOM 1254 O O . GLY A 1 179 ? -4.270 -1.565 -22.058 1.00 90.69 179 GLY A O 1
ATOM 1255 N N . ILE A 1 180 ? -3.981 -1.958 -19.852 1.00 93.50 180 ILE A N 1
ATOM 1256 C CA . ILE A 1 180 ? -2.734 -2.720 -19.986 1.00 93.50 180 ILE A CA 1
ATOM 1257 C C . ILE A 1 180 ? -3.032 -4.098 -20.564 1.00 93.50 180 ILE A C 1
ATOM 1259 O O . ILE A 1 180 ? -2.488 -4.431 -21.611 1.00 93.50 180 ILE A O 1
ATOM 1263 N N . ALA A 1 181 ? -3.942 -4.862 -19.955 1.00 91.56 181 ALA A N 1
ATOM 1264 C CA . ALA A 1 181 ? -4.259 -6.228 -20.367 1.00 91.56 181 ALA A CA 1
ATOM 1265 C C . ALA A 1 181 ? -4.714 -6.320 -21.835 1.00 91.56 181 ALA A C 1
ATOM 1267 O O . ALA A 1 181 ? -4.349 -7.258 -22.539 1.00 91.56 181 ALA A O 1
ATOM 1268 N N . ALA A 1 182 ? -5.445 -5.317 -22.336 1.00 89.94 182 ALA A N 1
ATOM 1269 C CA . ALA A 1 182 ? -5.850 -5.257 -23.742 1.00 89.94 182 ALA A CA 1
ATOM 1270 C C . ALA A 1 182 ? -4.685 -5.035 -24.728 1.00 89.94 182 ALA A C 1
ATOM 1272 O O . ALA A 1 182 ? -4.842 -5.321 -25.914 1.00 89.94 182 ALA A O 1
ATOM 1273 N N . GLY A 1 183 ? -3.559 -4.491 -24.262 1.00 89.38 183 GLY A N 1
ATOM 1274 C CA . GLY A 1 183 ? -2.364 -4.204 -25.060 1.00 89.38 183 GLY A CA 1
ATOM 1275 C C . GLY A 1 183 ? -1.196 -5.153 -24.801 1.00 89.38 183 GLY A C 1
ATOM 1276 O O . GLY A 1 183 ? -0.108 -4.900 -25.313 1.00 89.38 183 GLY A O 1
ATOM 1277 N N . VAL A 1 184 ? -1.392 -6.208 -24.004 1.00 93.44 184 VAL A N 1
ATOM 1278 C CA . VAL A 1 184 ? -0.323 -7.150 -23.671 1.00 93.44 184 VAL A CA 1
ATOM 1279 C C . VAL A 1 184 ? 0.100 -7.966 -24.891 1.00 93.44 184 VAL A C 1
ATOM 1281 O O . VAL A 1 184 ? -0.717 -8.619 -25.542 1.00 93.44 184 VAL A O 1
ATOM 1284 N N . ASP A 1 185 ? 1.404 -7.971 -25.151 1.00 93.38 185 ASP A N 1
ATOM 1285 C CA . ASP A 1 185 ? 2.073 -8.881 -26.070 1.00 93.38 185 ASP A CA 1
ATOM 1286 C C . ASP A 1 185 ? 2.572 -10.102 -25.287 1.00 93.38 185 ASP A C 1
ATOM 1288 O O . ASP A 1 185 ? 3.349 -9.981 -24.345 1.00 93.38 185 ASP A O 1
ATOM 1292 N N . ARG A 1 186 ? 2.137 -11.304 -25.670 1.00 90.12 186 ARG A N 1
ATOM 1293 C CA . ARG A 1 186 ? 2.494 -12.540 -24.954 1.00 90.12 186 ARG A CA 1
ATOM 1294 C C . ARG A 1 186 ? 3.975 -12.904 -25.099 1.00 90.12 186 ARG A C 1
ATOM 1296 O O . ARG A 1 186 ? 4.475 -13.702 -24.309 1.00 90.12 186 ARG A O 1
ATOM 1303 N N . GLU A 1 187 ? 4.679 -12.344 -26.083 1.00 91.38 187 GLU A N 1
ATOM 1304 C CA . GLU A 1 187 ? 6.118 -12.568 -26.260 1.00 91.38 187 GLU A CA 1
ATOM 1305 C C . GLU A 1 187 ? 6.979 -11.603 -25.429 1.00 91.38 187 GLU A C 1
ATOM 1307 O O . GLU A 1 187 ? 8.143 -11.915 -25.152 1.00 91.38 187 GLU A O 1
ATOM 1312 N N . ALA A 1 188 ? 6.402 -10.480 -24.989 1.00 95.62 188 ALA A N 1
ATOM 1313 C CA . ALA A 1 188 ? 7.068 -9.466 -24.183 1.00 95.62 188 ALA A CA 1
ATOM 1314 C C . ALA A 1 188 ? 7.166 -9.873 -22.706 1.00 95.62 188 ALA A C 1
ATOM 1316 O O . ALA A 1 188 ? 6.268 -10.511 -22.149 1.00 95.62 188 ALA A O 1
ATOM 1317 N N . THR A 1 189 ? 8.253 -9.473 -22.049 1.00 97.69 189 THR A N 1
ATOM 1318 C CA . THR A 1 189 ? 8.386 -9.613 -20.595 1.00 97.69 189 THR A CA 1
ATOM 1319 C C . THR A 1 189 ? 7.837 -8.367 -19.902 1.00 97.69 189 THR A C 1
ATOM 1321 O O . THR A 1 189 ? 8.215 -7.247 -20.230 1.00 97.69 189 THR A O 1
ATOM 1324 N N . TYR A 1 190 ? 6.985 -8.558 -18.902 1.00 98.12 190 TYR A N 1
ATOM 1325 C CA . TYR A 1 190 ? 6.446 -7.498 -18.058 1.00 98.12 190 TYR A CA 1
ATOM 1326 C C . TYR A 1 190 ? 7.002 -7.639 -16.648 1.00 98.12 190 TYR A C 1
ATOM 1328 O O . TYR A 1 190 ? 6.849 -8.681 -16.013 1.00 98.12 190 TYR A O 1
ATOM 1336 N N . VAL A 1 191 ? 7.652 -6.586 -16.167 1.00 98.12 191 VAL A N 1
ATOM 1337 C CA . VAL A 1 191 ? 8.177 -6.483 -14.805 1.00 98.12 191 VAL A CA 1
ATOM 1338 C C . VAL A 1 191 ? 7.246 -5.552 -14.039 1.00 98.12 191 VAL A C 1
ATOM 1340 O O . VAL A 1 191 ? 7.178 -4.357 -14.320 1.00 98.12 191 VAL A O 1
ATOM 1343 N N . LEU A 1 192 ? 6.468 -6.109 -13.120 1.00 97.38 192 LEU A N 1
ATOM 1344 C CA . LEU A 1 192 ? 5.425 -5.412 -12.381 1.00 97.38 192 LEU A CA 1
ATOM 1345 C C . LEU A 1 192 ? 5.975 -4.970 -11.025 1.00 97.38 192 LEU A C 1
ATOM 1347 O O . LEU A 1 192 ? 6.313 -5.810 -10.195 1.00 97.38 192 LEU A O 1
ATOM 1351 N N . GLY A 1 193 ? 6.083 -3.659 -10.814 1.00 94.69 193 GLY A N 1
ATOM 1352 C CA . GLY A 1 193 ? 6.493 -3.087 -9.535 1.00 94.69 193 GLY A CA 1
ATOM 1353 C C . GLY A 1 193 ? 5.452 -3.272 -8.418 1.00 94.69 193 GLY A C 1
ATOM 1354 O O . GLY A 1 193 ? 4.318 -3.675 -8.680 1.00 94.69 193 GLY A O 1
ATOM 1355 N N . PRO A 1 194 ? 5.809 -2.924 -7.172 1.00 91.50 194 PRO A N 1
ATOM 1356 C CA . PRO A 1 194 ? 4.928 -3.100 -6.025 1.00 91.50 194 PRO A CA 1
ATOM 1357 C C . PRO A 1 194 ? 3.796 -2.064 -5.964 1.00 91.50 194 PRO A C 1
ATOM 1359 O O . PRO A 1 194 ? 3.800 -1.038 -6.655 1.00 91.50 194 PRO A O 1
ATOM 1362 N N . GLY A 1 195 ? 2.836 -2.313 -5.068 1.00 89.19 195 GLY A N 1
ATOM 1363 C CA . GLY A 1 195 ? 1.725 -1.407 -4.768 1.00 89.19 195 GLY A CA 1
ATOM 1364 C C . GLY A 1 195 ? 0.389 -1.799 -5.406 1.00 89.19 195 GLY A C 1
ATOM 1365 O O . GLY A 1 195 ? 0.312 -2.592 -6.346 1.00 89.19 195 GLY A O 1
ATOM 1366 N N . SER A 1 196 ? -0.703 -1.219 -4.897 1.00 88.44 196 SER A N 1
ATOM 1367 C CA . SER A 1 196 ? -2.057 -1.707 -5.202 1.00 88.44 196 SER A CA 1
ATOM 1368 C C . SER A 1 196 ? -2.470 -1.497 -6.657 1.00 88.44 196 SER A C 1
ATOM 1370 O O . SER A 1 196 ? -3.111 -2.354 -7.253 1.00 88.44 196 SER A O 1
ATOM 1372 N N . THR A 1 197 ? -2.054 -0.386 -7.272 1.00 91.19 197 THR A N 1
ATOM 1373 C CA . THR A 1 197 ? -2.400 -0.071 -8.668 1.00 91.19 197 THR A CA 1
ATOM 1374 C C . THR A 1 197 ? -1.789 -1.066 -9.648 1.00 91.19 197 THR A C 1
ATOM 1376 O O . THR A 1 197 ? -2.479 -1.516 -10.561 1.00 91.19 197 THR A O 1
ATOM 1379 N N . VAL A 1 198 ? -0.518 -1.430 -9.454 1.00 93.81 198 VAL A N 1
ATOM 1380 C CA . VAL A 1 198 ? 0.131 -2.468 -10.264 1.00 93.81 198 VAL A CA 1
ATOM 1381 C C . VAL A 1 198 ? -0.423 -3.846 -9.894 1.00 93.81 198 VAL A C 1
ATOM 1383 O O . VAL A 1 198 ? -0.655 -4.667 -10.777 1.00 93.81 198 VAL A O 1
ATOM 1386 N N . GLY A 1 199 ? -0.768 -4.069 -8.624 1.00 92.69 199 GLY A N 1
ATOM 1387 C CA . GLY A 1 199 ? -1.466 -5.277 -8.191 1.00 92.69 199 GLY A CA 1
ATOM 1388 C C . GLY A 1 199 ? -2.796 -5.517 -8.918 1.00 92.69 199 GLY A C 1
ATOM 1389 O O . GLY A 1 199 ? -3.075 -6.639 -9.334 1.00 92.69 199 GLY A O 1
ATOM 1390 N N . THR A 1 200 ? -3.590 -4.473 -9.177 1.00 92.50 200 THR A N 1
ATOM 1391 C CA . THR A 1 200 ? -4.806 -4.583 -10.007 1.00 92.50 200 THR A CA 1
ATOM 1392 C C . THR A 1 200 ? -4.484 -5.012 -11.442 1.00 92.50 200 THR A C 1
ATOM 1394 O O . THR A 1 200 ? -5.242 -5.781 -12.031 1.00 92.50 200 THR A O 1
ATOM 1397 N N . VAL A 1 201 ? -3.351 -4.571 -12.004 1.00 94.88 201 VAL A N 1
ATOM 1398 C CA . VAL A 1 201 ? -2.875 -5.036 -13.319 1.00 94.88 201 VAL A CA 1
ATOM 1399 C C . VAL A 1 201 ? -2.531 -6.525 -13.264 1.00 94.88 201 VAL A C 1
ATOM 1401 O O . VAL A 1 201 ? -3.002 -7.277 -14.109 1.00 94.88 201 VAL A O 1
ATOM 1404 N N . ALA A 1 202 ? -1.767 -6.968 -12.263 1.00 95.06 202 ALA A N 1
ATOM 1405 C CA . ALA A 1 202 ? -1.396 -8.376 -12.095 1.00 95.06 202 ALA A CA 1
ATOM 1406 C C . ALA A 1 202 ? -2.621 -9.305 -12.011 1.00 95.06 202 ALA A C 1
ATOM 1408 O O . ALA A 1 202 ? -2.677 -10.330 -12.696 1.00 95.06 202 ALA A O 1
ATOM 1409 N N . ARG A 1 203 ? -3.649 -8.901 -11.251 1.00 94.38 203 ARG A N 1
ATOM 1410 C CA . ARG A 1 203 ? -4.902 -9.664 -11.128 1.00 94.38 203 ARG A CA 1
ATOM 1411 C C . ARG A 1 203 ? -5.667 -9.752 -12.443 1.00 94.38 203 ARG A C 1
ATOM 1413 O O . ARG A 1 203 ? -6.159 -10.825 -12.781 1.00 94.38 203 ARG A O 1
ATOM 1420 N N . GLU A 1 204 ? -5.703 -8.674 -13.223 1.00 94.38 204 GLU A N 1
ATOM 1421 C CA . GLU A 1 204 ? -6.283 -8.691 -14.574 1.00 94.38 204 GLU A CA 1
ATOM 1422 C C . GLU A 1 204 ? -5.494 -9.614 -15.525 1.00 94.38 204 GLU A C 1
ATOM 1424 O O . GLU A 1 204 ? -6.072 -10.249 -16.406 1.00 94.38 204 GLU A O 1
ATOM 1429 N N . LEU A 1 205 ? -4.180 -9.757 -15.314 1.00 94.00 205 LEU A N 1
ATOM 1430 C CA . LEU A 1 205 ? -3.328 -10.730 -16.013 1.00 94.00 205 LEU A CA 1
ATOM 1431 C C . LEU A 1 205 ? -3.464 -12.168 -15.479 1.00 94.00 205 LEU A C 1
ATOM 1433 O O . LEU A 1 205 ? -2.826 -13.082 -16.009 1.00 94.00 205 LEU A O 1
ATOM 1437 N N . GLY A 1 206 ? -4.311 -12.384 -14.470 1.00 94.06 206 GLY A N 1
ATOM 1438 C CA . GLY A 1 206 ? -4.710 -13.702 -13.986 1.00 94.06 206 GLY A CA 1
ATOM 1439 C C . GLY A 1 206 ? -3.854 -14.273 -12.857 1.00 94.06 206 GLY A C 1
ATOM 1440 O O . GLY A 1 206 ? -3.814 -15.496 -12.714 1.00 94.06 206 GLY A O 1
ATOM 1441 N N . PHE A 1 207 ? -3.162 -13.442 -12.069 1.00 94.75 207 PHE A N 1
ATOM 1442 C CA . PHE A 1 207 ? -2.410 -13.917 -10.903 1.00 94.75 207 PHE A CA 1
ATOM 1443 C C . PHE A 1 207 ? -2.455 -12.962 -9.706 1.00 94.75 207 PHE A C 1
ATOM 1445 O O . PHE A 1 207 ? -2.640 -11.759 -9.863 1.00 94.75 207 PHE A O 1
ATOM 1452 N N . GLU A 1 208 ? -2.257 -13.510 -8.503 1.00 92.06 208 GLU A N 1
ATOM 1453 C CA . GLU A 1 208 ? -2.138 -12.702 -7.287 1.00 92.06 208 GLU A CA 1
ATOM 1454 C C . GLU A 1 208 ? -0.723 -12.114 -7.154 1.00 92.06 208 GLU A C 1
ATOM 1456 O O . GLU A 1 208 ? 0.247 -12.885 -7.165 1.00 92.06 208 GLU A O 1
ATOM 1461 N N . PRO A 1 209 ? -0.597 -10.778 -7.035 1.00 92.38 209 PRO A N 1
ATOM 1462 C CA . PRO A 1 209 ? 0.686 -10.088 -6.977 1.00 92.38 209 PRO A CA 1
ATOM 1463 C C . PRO A 1 209 ? 1.384 -10.250 -5.628 1.00 92.38 209 PRO A C 1
ATOM 1465 O O . PRO A 1 209 ? 0.742 -10.433 -4.593 1.00 92.38 209 PRO A O 1
ATOM 1468 N N . SER A 1 210 ? 2.699 -10.063 -5.641 1.00 91.69 210 SER A N 1
ATOM 1469 C CA . SER A 1 210 ? 3.517 -9.806 -4.458 1.00 91.69 210 SER A CA 1
ATOM 1470 C C . SER A 1 210 ? 3.358 -8.333 -4.059 1.00 91.69 210 SER A C 1
ATOM 1472 O O . SER A 1 210 ? 3.886 -7.464 -4.749 1.00 91.69 210 SER A O 1
ATOM 1474 N N . PRO A 1 211 ? 2.658 -7.990 -2.960 1.00 85.62 211 PRO A N 1
ATOM 1475 C CA . PRO A 1 211 ? 2.260 -6.598 -2.719 1.00 85.62 211 PRO A CA 1
ATOM 1476 C C . PRO A 1 211 ? 3.429 -5.618 -2.537 1.00 85.62 211 PRO A C 1
ATOM 1478 O O . PRO A 1 211 ? 3.324 -4.445 -2.903 1.00 85.62 211 PRO A O 1
ATOM 1481 N N . LEU A 1 212 ? 4.534 -6.115 -1.973 1.00 89.31 212 LEU A N 1
ATOM 1482 C CA . LEU A 1 212 ? 5.778 -5.380 -1.713 1.00 89.31 212 LEU A CA 1
ATOM 1483 C C . LEU A 1 212 ? 6.910 -5.763 -2.674 1.00 89.31 212 LEU A C 1
ATOM 1485 O O . LEU A 1 212 ? 7.984 -5.167 -2.627 1.00 89.31 212 LEU A O 1
ATOM 1489 N N . GLY A 1 213 ? 6.676 -6.778 -3.503 1.00 89.94 213 GLY A N 1
ATOM 1490 C CA . GLY A 1 213 ? 7.674 -7.368 -4.376 1.00 89.94 213 GLY A CA 1
ATOM 1491 C C . GLY A 1 213 ? 7.580 -6.852 -5.803 1.00 89.94 213 GLY A C 1
ATOM 1492 O O . GLY A 1 213 ? 6.669 -6.109 -6.169 1.00 89.94 213 GLY A O 1
ATOM 1493 N N . VAL A 1 214 ? 8.532 -7.288 -6.620 1.00 95.81 214 VAL A N 1
ATOM 1494 C CA . VAL A 1 214 ? 8.491 -7.104 -8.071 1.00 95.81 214 VAL A CA 1
ATOM 1495 C C . VAL A 1 214 ? 8.188 -8.450 -8.712 1.00 95.81 214 VAL A C 1
ATOM 1497 O O . VAL A 1 214 ? 8.939 -9.402 -8.528 1.00 95.81 214 VAL A O 1
ATOM 1500 N N . ASP A 1 215 ? 7.109 -8.552 -9.476 1.00 97.50 215 ASP A N 1
ATOM 1501 C CA . ASP A 1 215 ? 6.751 -9.793 -10.167 1.00 97.50 215 ASP A CA 1
ATOM 1502 C C . ASP A 1 215 ? 7.163 -9.736 -11.639 1.00 97.50 215 ASP A C 1
ATOM 1504 O O . ASP A 1 215 ? 7.130 -8.681 -12.273 1.00 97.50 215 ASP A O 1
ATOM 1508 N N . VAL A 1 216 ? 7.522 -10.883 -12.216 1.00 97.94 216 VAL A N 1
ATOM 1509 C CA . VAL A 1 216 ? 7.869 -10.992 -13.637 1.00 97.94 216 VAL A CA 1
ATOM 1510 C C . VAL A 1 216 ? 6.875 -11.900 -14.338 1.00 97.94 216 VAL A C 1
ATOM 1512 O O . VAL A 1 216 ? 6.706 -13.068 -13.976 1.00 97.94 216 VAL A O 1
ATOM 1515 N N . TRP A 1 217 ? 6.248 -11.376 -15.383 1.00 97.38 217 TRP A N 1
ATOM 1516 C CA . TRP A 1 217 ? 5.207 -12.043 -16.150 1.00 97.38 217 TRP A CA 1
ATOM 1517 C C . TRP A 1 217 ? 5.551 -12.059 -17.643 1.00 97.38 217 TRP A C 1
ATOM 1519 O O . TRP A 1 217 ? 6.024 -11.071 -18.199 1.00 97.38 217 TRP A O 1
ATOM 1529 N N . ARG A 1 218 ? 5.297 -13.185 -18.306 1.00 96.31 218 ARG A N 1
ATOM 1530 C CA . ARG A 1 218 ? 5.298 -13.341 -19.767 1.00 96.31 218 ARG A CA 1
ATOM 1531 C C . ARG A 1 218 ? 4.476 -14.572 -20.106 1.00 96.31 218 ARG A C 1
ATOM 1533 O O . ARG A 1 218 ? 4.923 -15.690 -19.855 1.00 96.31 218 ARG A O 1
ATOM 1540 N N . ASP A 1 219 ? 3.282 -14.358 -20.650 1.00 93.75 219 ASP A N 1
ATOM 1541 C CA . ASP A 1 219 ? 2.308 -15.425 -20.919 1.00 93.75 219 ASP A CA 1
ATOM 1542 C C . ASP A 1 219 ? 2.013 -16.314 -19.689 1.00 93.75 219 ASP A C 1
ATOM 1544 O O . ASP A 1 219 ? 1.775 -17.516 -19.784 1.00 93.75 219 ASP A O 1
ATOM 1548 N N . GLY A 1 220 ? 2.078 -15.713 -18.501 1.00 95.19 220 GLY A N 1
ATOM 1549 C CA . GLY A 1 220 ? 2.075 -16.408 -17.219 1.00 95.19 220 GLY A CA 1
ATOM 1550 C C . GLY A 1 220 ? 3.173 -15.889 -16.295 1.00 95.19 220 GLY A C 1
ATOM 1551 O O . GLY A 1 220 ? 4.101 -15.197 -16.715 1.00 95.19 220 GLY A O 1
ATOM 1552 N N . VAL A 1 221 ? 3.057 -16.204 -15.007 1.00 96.75 221 VAL A N 1
ATOM 1553 C CA . VAL A 1 221 ? 4.030 -15.772 -13.997 1.00 96.75 221 VAL A CA 1
ATOM 1554 C C . VAL A 1 221 ? 5.326 -16.562 -14.159 1.00 96.75 221 VAL A C 1
ATOM 1556 O O . VAL A 1 221 ? 5.316 -17.791 -14.095 1.00 96.75 221 VAL A O 1
ATOM 1559 N N . LEU A 1 222 ? 6.440 -15.855 -14.345 1.00 96.38 222 LEU A N 1
ATOM 1560 C CA . LEU A 1 222 ? 7.778 -16.445 -14.399 1.00 96.38 222 LEU A CA 1
ATOM 1561 C C . LEU A 1 222 ? 8.430 -16.468 -13.019 1.00 96.38 222 LEU A C 1
ATOM 1563 O O . LEU A 1 222 ? 9.002 -17.481 -12.621 1.00 96.38 222 LEU A O 1
ATOM 1567 N N . VAL A 1 223 ? 8.354 -15.344 -12.304 1.00 96.12 223 VAL A N 1
ATOM 1568 C CA . VAL A 1 223 ? 8.965 -15.153 -10.985 1.00 96.12 223 VAL A CA 1
ATOM 1569 C C . VAL A 1 223 ? 8.029 -14.288 -10.147 1.00 96.12 223 VAL A C 1
ATOM 1571 O O . VAL A 1 223 ? 7.531 -13.279 -10.642 1.00 96.12 223 VAL A O 1
ATOM 1574 N N . ARG A 1 224 ? 7.791 -14.687 -8.895 1.00 95.38 224 ARG A N 1
ATOM 1575 C CA . ARG A 1 224 ? 7.113 -13.856 -7.892 1.00 95.38 224 ARG A CA 1
ATOM 1576 C C . ARG A 1 224 ? 8.137 -13.300 -6.923 1.00 95.38 224 ARG A C 1
ATOM 1578 O O . ARG A 1 224 ? 9.061 -14.039 -6.585 1.00 95.38 224 ARG A O 1
ATOM 1585 N N . ASP A 1 225 ? 7.944 -12.059 -6.491 1.00 94.12 225 ASP A N 1
ATOM 1586 C CA . ASP A 1 225 ? 8.837 -11.362 -5.554 1.00 94.12 225 ASP A CA 1
ATOM 1587 C C . ASP A 1 225 ? 10.315 -11.518 -5.953 1.00 94.12 225 ASP A C 1
ATOM 1589 O O . ASP A 1 225 ? 11.166 -12.053 -5.240 1.00 94.12 225 ASP A O 1
ATOM 1593 N N . ALA A 1 226 ? 10.584 -11.159 -7.204 1.00 95.38 226 ALA A N 1
ATOM 1594 C CA . ALA A 1 226 ? 11.863 -11.348 -7.846 1.00 95.38 226 ALA A CA 1
ATOM 1595 C C . ALA A 1 226 ? 12.919 -10.422 -7.232 1.00 95.38 226 ALA A C 1
ATOM 1597 O O . ALA A 1 226 ? 12.714 -9.216 -7.093 1.00 95.38 226 ALA A O 1
ATOM 1598 N N . SER A 1 227 ? 14.092 -10.986 -6.939 1.00 95.25 227 SER A N 1
ATOM 1599 C CA . SER A 1 227 ? 15.313 -10.203 -6.761 1.00 95.25 227 SER A CA 1
ATOM 1600 C C . SER A 1 227 ? 15.768 -9.608 -8.096 1.00 95.25 227 SER A C 1
ATOM 1602 O O . SER A 1 227 ? 15.349 -10.069 -9.159 1.00 95.25 227 SER A O 1
ATOM 1604 N N . GLU A 1 228 ? 16.687 -8.642 -8.054 1.00 94.62 228 GLU A N 1
ATOM 1605 C CA . GLU A 1 228 ? 17.334 -8.092 -9.254 1.00 94.62 228 GLU A CA 1
ATOM 1606 C C . GLU A 1 228 ? 17.861 -9.202 -10.184 1.00 94.62 228 GLU A C 1
ATOM 1608 O O . GLU A 1 228 ? 17.510 -9.248 -11.363 1.00 94.62 228 GLU A O 1
ATOM 1613 N N . ASP A 1 229 ? 18.625 -10.158 -9.643 1.00 95.38 229 ASP A N 1
ATOM 1614 C CA . ASP A 1 229 ? 19.147 -11.303 -10.403 1.00 95.38 229 ASP A CA 1
ATOM 1615 C C . ASP A 1 229 ? 18.029 -12.148 -11.036 1.00 95.38 229 ASP A C 1
ATOM 1617 O O . ASP A 1 229 ? 18.155 -12.628 -12.170 1.00 95.38 229 ASP A O 1
ATOM 1621 N N . GLY A 1 230 ? 16.919 -12.327 -10.313 1.00 96.19 230 GLY A N 1
ATOM 1622 C CA . GLY A 1 230 ? 15.740 -13.035 -10.803 1.00 96.19 230 GLY A CA 1
ATOM 1623 C C . GLY A 1 230 ? 15.093 -12.318 -11.986 1.00 96.19 230 GLY A C 1
ATOM 1624 O O . GLY A 1 230 ? 14.746 -12.961 -12.981 1.00 96.19 230 GLY A O 1
ATOM 1625 N N . ILE A 1 231 ? 14.998 -10.988 -11.917 1.00 97.12 231 ILE A N 1
ATOM 1626 C CA . ILE A 1 231 ? 14.487 -10.147 -13.003 1.00 97.12 231 ILE A CA 1
ATOM 1627 C C . ILE A 1 231 ? 15.426 -10.230 -14.209 1.00 97.12 231 ILE A C 1
ATOM 1629 O O . ILE A 1 231 ? 14.987 -10.602 -15.298 1.00 97.12 231 ILE A O 1
ATOM 1633 N N . LEU A 1 232 ? 16.722 -9.969 -14.023 1.00 96.25 232 LEU A N 1
ATOM 1634 C CA . LEU A 1 232 ? 17.727 -9.980 -15.095 1.00 96.25 232 LEU A CA 1
ATOM 1635 C C . LEU A 1 232 ? 17.802 -11.326 -15.828 1.00 96.25 232 LEU A C 1
ATOM 1637 O O . LEU A 1 232 ? 18.032 -11.352 -17.038 1.00 96.25 232 LEU A O 1
ATOM 1641 N N . THR A 1 233 ? 17.575 -12.433 -15.119 1.00 96.56 233 THR A N 1
ATOM 1642 C CA . THR A 1 233 ? 17.524 -13.781 -15.707 1.00 96.56 233 THR A CA 1
ATOM 1643 C C . THR A 1 233 ? 16.263 -14.006 -16.551 1.00 96.56 233 THR A C 1
ATOM 1645 O O . THR A 1 233 ? 16.298 -14.756 -17.528 1.00 96.56 233 THR A O 1
ATOM 1648 N N . ALA A 1 234 ? 15.141 -13.379 -16.192 1.00 95.00 234 ALA A N 1
ATOM 1649 C CA . ALA A 1 234 ? 13.845 -13.570 -16.845 1.00 95.00 234 ALA A CA 1
ATOM 1650 C C . ALA A 1 234 ? 13.575 -12.592 -18.011 1.00 95.00 234 ALA A C 1
ATOM 1652 O O . ALA A 1 234 ? 12.741 -12.890 -18.883 1.00 95.00 234 ALA A O 1
ATOM 1653 N N . ILE A 1 235 ? 14.276 -11.452 -18.042 1.00 93.00 235 ILE A N 1
ATOM 1654 C CA . ILE A 1 235 ? 14.171 -10.413 -19.078 1.00 93.00 235 ILE A CA 1
ATOM 1655 C C . ILE A 1 235 ? 14.401 -10.983 -20.482 1.00 93.00 235 ILE A C 1
ATOM 1657 O O . ILE A 1 235 ? 15.302 -11.786 -20.731 1.00 93.00 235 ILE A O 1
ATOM 1661 N N . ARG A 1 236 ? 13.564 -10.538 -21.421 1.00 93.00 236 ARG A N 1
ATOM 1662 C CA . ARG A 1 236 ? 13.696 -10.794 -22.859 1.00 93.00 236 ARG A CA 1
ATOM 1663 C C . ARG A 1 236 ? 13.100 -9.622 -23.613 1.00 93.00 236 ARG A C 1
ATOM 1665 O O . ARG A 1 236 ? 12.052 -9.124 -23.220 1.00 93.00 236 ARG A O 1
ATOM 1672 N N . ASP A 1 237 ? 13.733 -9.230 -24.708 1.00 91.25 237 ASP A N 1
ATOM 1673 C CA . ASP A 1 237 ? 13.219 -8.131 -25.514 1.00 91.25 237 ASP A CA 1
ATOM 1674 C C . ASP A 1 237 ? 11.946 -8.535 -26.283 1.00 91.25 237 ASP A C 1
ATOM 1676 O O . ASP A 1 237 ? 11.936 -9.603 -26.910 1.00 91.25 237 ASP A O 1
ATOM 1680 N N . PRO A 1 238 ? 10.904 -7.681 -26.283 1.00 95.06 238 PRO A N 1
ATOM 1681 C CA . PRO A 1 238 ? 10.816 -6.420 -25.538 1.00 95.06 238 PRO A CA 1
ATOM 1682 C C . PRO A 1 238 ? 10.467 -6.638 -24.052 1.00 95.06 238 PRO A C 1
ATOM 1684 O O . PRO A 1 238 ? 9.643 -7.490 -23.720 1.00 95.06 238 PRO A O 1
ATOM 1687 N N . THR A 1 239 ? 11.063 -5.839 -23.158 1.00 97.31 239 THR A N 1
ATOM 1688 C CA . THR A 1 239 ? 10.706 -5.803 -21.728 1.00 97.31 239 THR A CA 1
ATOM 1689 C C . THR A 1 239 ? 10.051 -4.474 -21.350 1.00 97.31 239 THR A C 1
ATOM 1691 O O . THR A 1 239 ? 10.550 -3.403 -21.698 1.00 97.31 239 THR A O 1
ATOM 1694 N N . VAL A 1 240 ? 8.943 -4.542 -20.607 1.00 97.88 240 VAL A N 1
ATOM 1695 C CA . VAL A 1 240 ? 8.207 -3.385 -20.082 1.00 97.88 240 VAL A CA 1
ATOM 1696 C C . VAL A 1 240 ? 8.184 -3.438 -18.556 1.00 97.88 240 VAL A C 1
ATOM 1698 O O . VAL A 1 240 ? 7.674 -4.388 -17.969 1.00 97.88 240 VAL A O 1
ATOM 1701 N N . VAL A 1 241 ? 8.705 -2.400 -17.909 1.00 97.94 241 VAL A N 1
ATOM 1702 C CA . VAL A 1 241 ? 8.605 -2.195 -16.460 1.00 97.94 241 VAL A CA 1
ATOM 1703 C C . VAL A 1 241 ? 7.364 -1.352 -16.182 1.00 97.94 241 VAL A C 1
ATOM 1705 O O . VAL A 1 241 ? 7.282 -0.216 -16.642 1.00 97.94 241 VAL A O 1
ATOM 1708 N N . ILE A 1 242 ? 6.400 -1.894 -15.437 1.00 97.56 242 ILE A N 1
ATOM 1709 C CA . ILE A 1 242 ? 5.171 -1.192 -15.049 1.00 97.56 242 ILE A CA 1
ATOM 1710 C C . ILE A 1 242 ? 5.285 -0.775 -13.588 1.00 97.56 242 ILE A C 1
ATOM 1712 O O . ILE A 1 242 ? 5.369 -1.624 -12.700 1.00 97.56 242 ILE A O 1
ATOM 1716 N N . VAL A 1 243 ? 5.250 0.530 -13.333 1.00 96.19 243 VAL A N 1
ATOM 1717 C CA . VAL A 1 243 ? 5.375 1.094 -11.981 1.00 96.19 243 VAL A CA 1
ATOM 1718 C C . VAL A 1 243 ? 4.276 2.101 -11.692 1.00 96.19 243 VAL A C 1
ATOM 1720 O O . VAL A 1 243 ? 3.777 2.784 -12.586 1.00 96.19 243 VAL A O 1
ATOM 1723 N N . SER A 1 244 ? 3.918 2.213 -10.416 1.00 93.12 244 SER A N 1
ATOM 1724 C CA . SER A 1 244 ? 3.042 3.263 -9.904 1.00 93.12 244 SER A CA 1
ATOM 1725 C C . SER A 1 244 ? 3.820 4.152 -8.948 1.00 93.12 244 SER A C 1
ATOM 1727 O O . SER A 1 244 ? 4.666 3.639 -8.222 1.00 93.12 244 SER A O 1
ATOM 1729 N N . PRO A 1 245 ? 3.498 5.455 -8.860 1.00 89.56 245 PRO A N 1
ATOM 1730 C CA . PRO A 1 245 ? 3.972 6.280 -7.763 1.00 89.56 245 PRO A CA 1
ATOM 1731 C C . PRO A 1 245 ? 3.575 5.648 -6.427 1.00 89.56 245 PRO A C 1
ATOM 1733 O O . PRO A 1 245 ? 2.408 5.266 -6.242 1.00 89.56 245 PRO A O 1
ATOM 1736 N N . ILE A 1 246 ? 4.548 5.527 -5.528 1.00 76.44 246 ILE A N 1
ATOM 1737 C CA . ILE A 1 246 ? 4.372 4.988 -4.181 1.00 76.44 246 ILE A CA 1
ATOM 1738 C C . ILE A 1 246 ? 4.410 6.154 -3.194 1.00 76.44 246 ILE A C 1
ATOM 1740 O O . ILE A 1 246 ? 5.355 6.943 -3.144 1.00 76.44 246 ILE A O 1
ATOM 1744 N N . GLY A 1 247 ? 3.342 6.262 -2.408 1.00 65.25 247 GLY A N 1
ATOM 1745 C CA . GLY A 1 247 ? 3.181 7.284 -1.385 1.00 65.25 247 GLY A CA 1
ATOM 1746 C C . GLY A 1 247 ? 2.952 8.710 -1.870 1.00 65.25 247 GLY A C 1
ATOM 1747 O O . GLY A 1 247 ? 2.897 9.003 -3.061 1.00 65.25 247 GLY A O 1
ATOM 1748 N N . GLY A 1 248 ? 2.795 9.625 -0.911 1.00 67.69 248 GLY A N 1
ATOM 1749 C CA . GLY A 1 248 ? 2.452 11.032 -1.167 1.00 67.69 248 GLY A CA 1
ATOM 1750 C C . GLY A 1 248 ? 3.574 11.884 -1.775 1.00 67.69 248 GLY A C 1
ATOM 1751 O O . GLY A 1 248 ? 3.427 13.096 -1.857 1.00 67.69 248 GLY A O 1
ATOM 1752 N N . GLN A 1 249 ? 4.702 11.280 -2.159 1.00 71.62 249 GLN A N 1
ATOM 1753 C CA . GLN A 1 249 ? 5.880 11.983 -2.683 1.00 71.62 249 GLN A CA 1
ATOM 1754 C C . GLN A 1 249 ? 6.050 11.858 -4.198 1.00 71.62 249 GLN A C 1
ATOM 1756 O O . GLN A 1 249 ? 6.885 12.548 -4.779 1.00 71.62 249 GLN A O 1
ATOM 1761 N N . GLY A 1 250 ? 5.311 10.951 -4.838 1.00 83.81 250 GLY A N 1
ATOM 1762 C CA . GLY A 1 250 ? 5.406 10.740 -6.278 1.00 83.81 250 GLY A CA 1
ATOM 1763 C C . GLY A 1 250 ? 6.644 9.963 -6.732 1.00 83.81 250 GLY A C 1
ATOM 1764 O O . GLY A 1 250 ? 6.979 10.022 -7.911 1.00 83.81 250 GLY A O 1
ATOM 1765 N N . VAL A 1 251 ? 7.336 9.247 -5.837 1.00 88.06 251 VAL A N 1
ATOM 1766 C CA . VAL A 1 251 ? 8.494 8.424 -6.227 1.00 88.06 251 VAL A CA 1
ATOM 1767 C C . VAL A 1 251 ? 8.010 7.206 -7.011 1.00 88.06 251 VAL A C 1
ATOM 1769 O O . VAL A 1 251 ? 7.134 6.483 -6.536 1.00 88.06 251 VAL A O 1
ATOM 1772 N N . VAL A 1 252 ? 8.557 6.996 -8.211 1.00 91.94 252 VAL A N 1
ATOM 1773 C CA . VAL A 1 252 ? 8.179 5.880 -9.104 1.00 91.94 252 VAL A CA 1
ATOM 1774 C C . VAL A 1 252 ? 9.247 4.790 -9.205 1.00 91.94 252 VAL A C 1
ATOM 1776 O O . VAL A 1 252 ? 8.920 3.637 -9.477 1.00 91.94 252 VAL A O 1
ATOM 1779 N N . LEU A 1 253 ? 10.515 5.135 -8.983 1.00 91.44 253 LEU A N 1
ATOM 1780 C CA . LEU A 1 253 ? 11.664 4.238 -9.121 1.00 91.44 253 LEU A CA 1
ATOM 1781 C C . LEU A 1 253 ? 12.691 4.512 -8.019 1.00 91.44 253 LEU A C 1
ATOM 1783 O O . LEU A 1 253 ? 12.895 5.665 -7.628 1.00 91.44 253 LEU A O 1
ATOM 1787 N N . GLY A 1 254 ? 13.330 3.442 -7.548 1.00 84.06 254 GLY A N 1
ATOM 1788 C CA . GLY A 1 254 ? 14.386 3.449 -6.542 1.00 84.06 254 GLY A CA 1
ATOM 1789 C C . GLY A 1 254 ? 13.885 3.176 -5.125 1.00 84.06 254 GLY A C 1
ATOM 1790 O O . GLY A 1 254 ? 14.312 2.217 -4.480 1.00 84.06 254 GLY A O 1
ATOM 1791 N N . ARG A 1 255 ? 12.936 3.975 -4.620 1.00 77.88 255 ARG A N 1
ATOM 1792 C CA . ARG A 1 255 ? 12.403 3.781 -3.259 1.00 77.88 255 ARG A CA 1
ATOM 1793 C C . ARG A 1 255 ? 11.262 2.771 -3.235 1.00 77.88 255 ARG A C 1
ATOM 1795 O O . ARG A 1 255 ? 10.184 3.021 -3.765 1.00 77.88 255 ARG A O 1
ATOM 1802 N N . GLY A 1 256 ? 11.493 1.659 -2.539 1.00 76.31 256 GLY A N 1
ATOM 1803 C CA . GLY A 1 256 ? 10.502 0.596 -2.361 1.00 76.31 256 GLY A CA 1
ATOM 1804 C C . GLY A 1 256 ? 10.419 -0.379 -3.534 1.00 76.31 256 GLY A C 1
ATOM 1805 O O . GLY A 1 256 ? 9.552 -1.240 -3.521 1.00 76.31 256 GLY A O 1
ATOM 1806 N N . ASN A 1 257 ? 11.298 -0.247 -4.529 1.00 87.50 257 ASN A N 1
ATOM 1807 C CA . ASN A 1 257 ? 11.425 -1.152 -5.670 1.00 87.50 257 ASN A CA 1
ATOM 1808 C C . ASN A 1 257 ? 12.883 -1.231 -6.160 1.00 87.50 257 ASN A C 1
ATOM 1810 O O . ASN A 1 257 ? 13.144 -1.179 -7.361 1.00 87.50 257 ASN A O 1
ATOM 1814 N N . GLN A 1 258 ? 13.838 -1.358 -5.228 1.00 87.94 258 GLN A N 1
ATOM 1815 C CA . GLN A 1 258 ? 15.283 -1.391 -5.514 1.00 87.94 258 GLN A CA 1
ATOM 1816 C C . GLN A 1 258 ? 15.696 -2.520 -6.472 1.00 87.94 258 GLN A C 1
ATOM 1818 O O . GLN A 1 258 ? 16.757 -2.454 -7.079 1.00 87.94 258 GLN A O 1
ATOM 1823 N N . GLN A 1 259 ? 14.861 -3.551 -6.629 1.00 92.50 259 GLN A N 1
ATOM 1824 C CA . GLN A 1 259 ? 15.076 -4.638 -7.587 1.00 92.50 259 GLN A CA 1
ATOM 1825 C C . GLN A 1 259 ? 15.032 -4.150 -9.048 1.00 92.50 259 GLN A C 1
ATOM 1827 O O . GLN A 1 259 ? 15.550 -4.823 -9.937 1.00 92.50 259 GLN A O 1
ATOM 1832 N N . LEU A 1 260 ? 14.434 -2.981 -9.305 1.00 93.44 260 LEU A N 1
ATOM 1833 C CA . LEU A 1 260 ? 14.457 -2.289 -10.594 1.00 93.44 260 LEU A CA 1
ATOM 1834 C C . LEU A 1 260 ? 15.747 -1.468 -10.731 1.00 93.44 260 LEU A C 1
ATOM 1836 O O . LEU A 1 260 ? 15.707 -0.240 -10.794 1.00 93.44 260 LEU A O 1
ATOM 1840 N N . SER A 1 261 ? 16.891 -2.151 -10.735 1.00 92.12 261 SER A N 1
ATOM 1841 C CA . SER A 1 261 ? 18.206 -1.518 -10.855 1.00 92.12 261 SER A CA 1
ATOM 1842 C C . SER A 1 261 ? 18.425 -0.878 -12.229 1.00 92.12 261 SER A C 1
ATOM 1844 O O . SER A 1 261 ? 17.719 -1.178 -13.200 1.00 92.12 261 SER A O 1
ATOM 1846 N N . SER A 1 262 ? 19.462 -0.048 -12.347 1.00 90.31 262 SER A N 1
ATOM 1847 C CA . SER A 1 262 ? 19.929 0.484 -13.638 1.00 90.31 262 SER A CA 1
ATOM 1848 C C . SER A 1 262 ? 20.079 -0.603 -14.715 1.00 90.31 262 SER A C 1
ATOM 1850 O O . SER A 1 262 ? 19.579 -0.439 -15.826 1.00 90.31 262 SER A O 1
ATOM 1852 N N . ALA A 1 263 ? 20.642 -1.768 -14.377 1.00 91.56 263 ALA A N 1
ATOM 1853 C CA . ALA A 1 263 ? 20.814 -2.887 -15.309 1.00 91.56 263 ALA A CA 1
ATOM 1854 C C . ALA A 1 263 ? 19.485 -3.467 -15.836 1.00 91.56 263 ALA A C 1
ATOM 1856 O O . ALA A 1 263 ? 19.418 -3.938 -16.978 1.00 91.56 263 ALA A O 1
ATOM 1857 N N . VAL A 1 264 ? 18.430 -3.449 -15.016 1.00 94.69 264 VAL A N 1
ATOM 1858 C CA . VAL A 1 264 ? 17.064 -3.827 -15.416 1.00 94.69 264 VAL A CA 1
ATOM 1859 C C . VAL A 1 264 ? 16.452 -2.737 -16.297 1.00 94.69 264 VAL A C 1
ATOM 1861 O O . VAL A 1 264 ? 15.885 -3.034 -17.355 1.00 94.69 264 VAL A O 1
ATOM 1864 N N . LEU A 1 265 ? 16.575 -1.477 -15.878 1.00 94.06 265 LEU A N 1
ATOM 1865 C CA . LEU A 1 265 ? 15.939 -0.328 -16.521 1.00 94.06 265 LEU A CA 1
ATOM 1866 C C . LEU A 1 265 ? 16.533 -0.013 -17.900 1.00 94.06 265 LEU A C 1
ATOM 1868 O O . LEU A 1 265 ? 15.782 0.290 -18.820 1.00 94.06 265 LEU A O 1
ATOM 1872 N N . GLU A 1 266 ? 17.843 -0.175 -18.096 1.00 91.38 266 GLU A N 1
ATOM 1873 C CA . GLU A 1 266 ? 18.505 -0.000 -19.401 1.00 91.38 266 GLU A CA 1
ATOM 1874 C C . GLU A 1 266 ? 17.985 -0.958 -20.487 1.00 91.38 266 GLU A C 1
ATOM 1876 O O . GLU A 1 266 ? 18.086 -0.668 -21.680 1.00 91.38 266 GLU A O 1
ATOM 1881 N N . ARG A 1 267 ? 17.428 -2.107 -20.086 1.00 93.50 267 ARG A N 1
ATOM 1882 C CA . ARG A 1 267 ? 16.886 -3.143 -20.985 1.00 93.50 267 ARG A CA 1
ATOM 1883 C C . ARG A 1 267 ? 15.369 -3.086 -21.118 1.00 93.50 267 ARG A C 1
ATOM 1885 O O . ARG A 1 267 ? 14.768 -3.986 -21.699 1.00 93.50 267 ARG A O 1
ATOM 1892 N N . SER A 1 268 ? 14.746 -2.060 -20.551 1.00 95.31 268 SER A N 1
ATOM 1893 C CA . SER A 1 268 ? 13.302 -2.004 -20.394 1.00 95.31 268 SER A CA 1
ATOM 1894 C C . SER A 1 268 ? 12.748 -0.657 -20.825 1.00 95.31 268 SER A C 1
ATOM 1896 O O . SER A 1 268 ? 13.366 0.390 -20.653 1.00 95.31 268 SER A O 1
ATOM 1898 N N . THR A 1 269 ? 11.523 -0.656 -21.336 1.00 95.69 269 THR A N 1
ATOM 1899 C CA . THR A 1 269 ? 10.719 0.569 -21.391 1.00 95.69 269 THR A CA 1
ATOM 1900 C C . THR A 1 269 ? 9.929 0.709 -20.099 1.00 95.69 269 THR A C 1
ATOM 1902 O O . THR A 1 269 ? 9.323 -0.265 -19.658 1.00 95.69 269 THR A O 1
ATOM 1905 N N . VAL A 1 270 ? 9.883 1.904 -19.514 1.00 96.56 270 VAL A N 1
ATOM 1906 C CA . VAL A 1 270 ? 9.096 2.161 -18.300 1.00 96.56 270 VAL A CA 1
ATOM 1907 C C . VAL A 1 270 ? 7.709 2.686 -18.681 1.00 96.56 270 VAL A C 1
ATOM 1909 O O . VAL A 1 270 ? 7.594 3.721 -19.338 1.00 96.56 270 VAL A O 1
ATOM 1912 N N . GLU A 1 271 ? 6.652 1.993 -18.257 1.00 96.88 271 GLU A N 1
ATOM 1913 C CA . GLU A 1 271 ? 5.264 2.464 -18.316 1.00 96.88 271 GLU A CA 1
ATOM 1914 C C . GLU A 1 271 ? 4.803 2.857 -16.907 1.00 96.88 271 GLU A C 1
ATOM 1916 O O . GLU A 1 271 ? 4.735 2.031 -15.996 1.00 96.88 271 GLU A O 1
ATOM 1921 N N . ILE A 1 272 ? 4.478 4.140 -16.724 1.00 97.00 272 ILE A N 1
ATOM 1922 C CA . ILE A 1 272 ? 3.995 4.661 -15.443 1.00 97.00 272 ILE A CA 1
ATOM 1923 C C . ILE A 1 272 ? 2.467 4.611 -15.425 1.00 97.00 272 ILE A C 1
ATOM 1925 O O . ILE A 1 272 ? 1.799 5.142 -16.319 1.00 97.00 272 ILE A O 1
ATOM 1929 N N . VAL A 1 273 ? 1.909 4.024 -14.370 1.00 95.62 273 VAL A N 1
ATOM 1930 C CA . VAL A 1 273 ? 0.468 3.970 -14.119 1.00 95.62 273 VAL A CA 1
ATOM 1931 C C . VAL A 1 273 ? 0.117 4.645 -12.804 1.00 95.62 273 VAL A C 1
ATOM 1933 O O . VAL A 1 273 ? 0.794 4.456 -11.802 1.00 95.62 273 VAL A O 1
ATOM 1936 N N . ALA A 1 274 ? -0.961 5.418 -12.764 1.00 91.69 274 ALA A N 1
ATOM 1937 C CA . ALA A 1 274 ? -1.418 6.014 -11.514 1.00 91.69 274 ALA A CA 1
ATOM 1938 C C . ALA A 1 274 ? -2.910 6.308 -11.573 1.00 91.69 274 ALA A C 1
ATOM 1940 O O . ALA A 1 274 ? -3.419 6.789 -12.581 1.00 91.69 274 ALA A O 1
ATOM 1941 N N . THR A 1 275 ? -3.627 6.071 -10.478 1.00 88.06 275 THR A N 1
ATOM 1942 C CA . THR A 1 275 ? -5.006 6.557 -10.379 1.00 88.06 275 THR A CA 1
ATOM 1943 C C . THR A 1 275 ? -5.014 8.088 -10.283 1.00 88.06 275 THR A C 1
ATOM 1945 O O . THR A 1 275 ? -4.097 8.662 -9.688 1.00 88.06 275 THR A O 1
ATOM 1948 N N . PRO A 1 276 ? -6.064 8.777 -10.771 1.00 83.94 276 PRO A N 1
ATOM 1949 C CA . PRO A 1 276 ? -6.167 10.232 -10.636 1.00 83.94 276 PRO A CA 1
ATOM 1950 C C . PRO A 1 276 ? -6.016 10.720 -9.187 1.00 83.94 276 PRO A C 1
ATOM 1952 O O . PRO A 1 276 ? -5.434 11.768 -8.936 1.00 83.94 276 PRO A O 1
ATOM 1955 N N . SER A 1 277 ? -6.482 9.933 -8.210 1.00 78.56 277 SER A N 1
ATOM 1956 C CA . SER A 1 277 ? -6.319 10.251 -6.788 1.00 78.56 277 SER A CA 1
ATOM 1957 C C . SER A 1 277 ? -4.865 10.217 -6.314 1.00 78.56 277 SER A C 1
ATOM 1959 O O . SER A 1 277 ? -4.515 11.005 -5.444 1.00 78.56 277 SER A O 1
ATOM 1961 N N . LYS A 1 278 ? -4.021 9.332 -6.869 1.00 82.19 278 LYS A N 1
ATOM 1962 C CA . LYS A 1 278 ? -2.586 9.301 -6.546 1.00 82.19 278 LYS A CA 1
ATOM 1963 C C . LYS A 1 278 ? -1.847 10.499 -7.139 1.00 82.19 278 LYS A C 1
ATOM 1965 O O . LYS A 1 278 ? -0.887 10.951 -6.536 1.00 82.19 278 LYS A O 1
ATOM 1970 N N . LEU A 1 279 ? -2.307 11.025 -8.277 1.00 84.69 279 LEU A N 1
ATOM 1971 C CA . LEU A 1 279 ? -1.697 12.188 -8.930 1.00 84.69 279 LEU A CA 1
ATOM 1972 C C . LEU A 1 279 ? -2.150 13.528 -8.340 1.00 84.69 279 LEU A C 1
ATOM 1974 O O . LEU A 1 279 ? -1.355 14.456 -8.276 1.00 84.69 279 LEU A O 1
ATOM 1978 N N . ALA A 1 280 ? -3.395 13.632 -7.866 1.00 80.12 280 ALA A N 1
ATOM 1979 C CA . ALA A 1 280 ? -4.005 14.902 -7.453 1.00 80.12 280 ALA A CA 1
ATOM 1980 C C . ALA A 1 280 ? -3.236 15.686 -6.366 1.00 80.12 280 ALA A C 1
ATOM 1982 O O . ALA A 1 280 ? -3.401 16.900 -6.266 1.00 80.12 280 ALA A O 1
ATOM 1983 N N . GLY A 1 281 ? -2.431 15.009 -5.542 1.00 71.81 281 GLY A N 1
ATOM 1984 C CA . GLY A 1 281 ? -1.622 15.626 -4.485 1.00 71.81 281 GLY A CA 1
ATOM 1985 C C . GLY A 1 281 ? -0.145 15.823 -4.833 1.00 71.81 281 GLY A C 1
ATOM 1986 O O . GLY A 1 281 ? 0.612 16.259 -3.969 1.00 71.81 281 GLY A O 1
ATOM 1987 N N . LEU A 1 282 ? 0.279 15.477 -6.051 1.00 83.06 282 LEU A N 1
ATOM 1988 C CA . LEU A 1 282 ? 1.684 15.478 -6.453 1.00 83.06 282 LEU A CA 1
ATOM 1989 C C . LEU A 1 282 ? 2.017 16.711 -7.290 1.00 83.06 282 LEU A C 1
ATOM 1991 O O . LEU A 1 282 ? 1.294 17.080 -8.211 1.00 83.06 282 LEU A O 1
ATOM 1995 N N . ASP A 1 283 ? 3.152 17.329 -6.984 1.00 83.62 283 ASP A N 1
ATOM 1996 C CA . ASP A 1 283 ? 3.730 18.408 -7.786 1.00 83.62 283 ASP A CA 1
ATOM 1997 C C . ASP A 1 283 ? 4.502 17.871 -8.999 1.00 83.62 283 ASP A C 1
ATOM 1999 O O . ASP A 1 283 ? 4.519 18.488 -10.064 1.00 83.62 283 ASP A O 1
ATOM 2003 N N . CYS A 1 284 ? 5.159 16.730 -8.821 1.00 89.25 284 CYS A N 1
ATOM 2004 C CA . CYS A 1 284 ? 5.926 16.017 -9.827 1.00 89.25 284 CYS A CA 1
ATOM 2005 C C . CYS A 1 284 ? 6.100 14.553 -9.411 1.00 89.25 284 CYS A C 1
ATOM 2007 O O . CYS A 1 284 ? 5.880 14.175 -8.254 1.00 89.25 284 CYS A O 1
ATOM 2009 N N . LEU A 1 285 ? 6.516 13.737 -10.371 1.00 93.56 285 LEU A N 1
ATOM 2010 C CA . LEU A 1 285 ? 7.062 12.416 -10.111 1.00 93.56 285 LEU A CA 1
ATOM 2011 C C . LEU A 1 285 ? 8.555 12.526 -9.805 1.00 93.56 285 LEU A C 1
ATOM 2013 O O . LEU A 1 285 ? 9.219 13.474 -10.223 1.00 93.56 285 LEU A O 1
ATOM 2017 N N . ARG A 1 286 ? 9.081 11.553 -9.069 1.00 91.19 286 ARG A N 1
ATOM 2018 C CA . ARG A 1 286 ? 10.473 11.533 -8.617 1.00 91.19 286 ARG A CA 1
ATOM 2019 C C . ARG A 1 286 ? 11.115 10.186 -8.919 1.00 91.19 286 ARG A C 1
ATOM 2021 O O . ARG A 1 286 ? 10.464 9.142 -8.828 1.00 91.19 286 ARG A O 1
ATOM 2028 N N . VAL A 1 287 ? 12.391 10.231 -9.264 1.00 90.88 287 VAL A N 1
ATOM 2029 C CA . VAL A 1 287 ? 13.257 9.074 -9.506 1.00 90.88 287 VAL A CA 1
ATOM 2030 C C . VAL A 1 287 ? 14.456 9.185 -8.562 1.00 90.88 287 VAL A C 1
ATOM 2032 O O . VAL A 1 287 ? 14.981 10.280 -8.378 1.00 90.88 287 VAL A O 1
ATOM 2035 N N . ASP A 1 288 ? 14.812 8.089 -7.899 1.00 86.62 288 ASP A N 1
ATOM 2036 C CA . ASP A 1 288 ? 15.919 8.034 -6.930 1.00 86.62 288 ASP A CA 1
ATOM 2037 C C . ASP A 1 288 ? 16.615 6.671 -7.043 1.00 86.62 288 ASP A C 1
ATOM 2039 O O . ASP A 1 288 ? 16.550 5.852 -6.121 1.00 86.62 288 ASP A O 1
ATOM 2043 N N . THR A 1 289 ? 17.155 6.366 -8.229 1.00 87.06 289 THR A N 1
ATOM 2044 C CA . THR A 1 289 ? 17.844 5.088 -8.469 1.00 87.06 289 THR A CA 1
ATOM 2045 C C . THR A 1 289 ? 19.296 5.144 -7.996 1.00 87.06 289 THR A C 1
ATOM 2047 O O . THR A 1 289 ? 19.812 6.182 -7.584 1.00 87.06 289 THR A O 1
ATOM 2050 N N . ASP A 1 290 ? 19.989 4.009 -8.043 1.00 81.00 290 ASP A N 1
ATOM 2051 C CA . ASP A 1 290 ? 21.422 3.936 -7.757 1.00 81.00 290 ASP A CA 1
ATOM 2052 C C . ASP A 1 290 ? 22.307 4.437 -8.917 1.00 81.00 290 ASP A C 1
ATOM 2054 O O . ASP A 1 290 ? 23.534 4.464 -8.786 1.00 81.00 290 ASP A O 1
ATOM 2058 N N . ASP A 1 291 ? 21.701 4.886 -10.024 1.00 87.75 291 ASP A N 1
ATOM 2059 C CA . ASP A 1 291 ? 22.382 5.439 -11.191 1.00 87.75 291 ASP A CA 1
ATOM 2060 C C . ASP A 1 291 ? 21.944 6.890 -11.487 1.00 87.75 291 ASP A C 1
ATOM 2062 O O . ASP A 1 291 ? 20.951 7.143 -12.178 1.00 87.75 291 ASP A O 1
ATOM 2066 N N . PRO A 1 292 ? 22.744 7.885 -11.058 1.00 88.19 292 PRO A N 1
ATOM 2067 C CA . PRO A 1 292 ? 22.471 9.293 -11.332 1.00 88.19 292 PRO A CA 1
ATOM 2068 C C . PRO A 1 292 ? 22.411 9.657 -12.824 1.00 88.19 292 PRO A C 1
ATOM 2070 O O . PRO A 1 292 ? 21.827 10.688 -13.177 1.00 88.19 292 PRO A O 1
ATOM 2073 N N . ALA A 1 293 ? 23.048 8.878 -13.707 1.00 90.19 293 ALA A N 1
ATOM 2074 C CA . ALA A 1 293 ? 22.992 9.117 -15.147 1.00 90.19 293 ALA A CA 1
ATOM 2075 C C . ALA A 1 293 ? 21.638 8.681 -15.719 1.00 90.19 293 ALA A C 1
ATOM 2077 O O . ALA A 1 293 ? 21.049 9.436 -16.501 1.00 90.19 293 ALA A O 1
ATOM 2078 N N . PHE A 1 294 ? 21.126 7.525 -15.284 1.00 90.81 294 PHE A N 1
ATOM 2079 C CA . PHE A 1 294 ? 19.757 7.107 -15.573 1.00 90.81 294 PHE A CA 1
ATOM 2080 C C . PHE A 1 294 ? 18.754 8.137 -15.049 1.00 90.81 294 PHE A C 1
ATOM 2082 O O . PHE A 1 294 ? 17.930 8.617 -15.826 1.00 90.81 294 PHE A O 1
ATOM 2089 N N . ASP A 1 295 ? 18.869 8.557 -13.785 1.00 91.44 295 ASP A N 1
ATOM 2090 C CA . ASP A 1 295 ? 17.965 9.547 -13.181 1.00 91.44 295 ASP A CA 1
ATOM 2091 C C . ASP A 1 295 ? 17.919 10.842 -13.998 1.00 91.44 295 ASP A C 1
ATOM 2093 O O . ASP A 1 295 ? 16.849 11.366 -14.311 1.00 91.44 295 ASP A O 1
ATOM 2097 N N . ALA A 1 296 ? 19.087 11.348 -14.405 1.00 91.44 296 ALA A N 1
ATOM 2098 C CA . ALA A 1 296 ? 19.179 12.546 -15.227 1.00 91.44 296 ALA A CA 1
ATOM 2099 C C . ALA A 1 296 ? 18.534 12.369 -16.611 1.00 91.44 296 ALA A C 1
ATOM 2101 O O . ALA A 1 296 ? 17.902 13.306 -17.104 1.00 91.44 296 ALA A O 1
ATOM 2102 N N . ALA A 1 297 ? 18.681 11.195 -17.229 1.00 91.25 297 ALA A N 1
ATOM 2103 C CA . ALA A 1 297 ? 18.076 10.873 -18.521 1.00 91.25 297 ALA A CA 1
ATOM 2104 C C . ALA A 1 297 ? 16.563 10.622 -18.424 1.00 91.25 297 ALA A C 1
ATOM 2106 O O . ALA A 1 297 ? 15.833 10.898 -19.376 1.00 91.25 297 ALA A O 1
ATOM 2107 N N . PHE A 1 298 ? 16.092 10.124 -17.279 1.00 93.44 298 PHE A N 1
ATOM 2108 C CA . PHE A 1 298 ? 14.688 9.833 -17.016 1.00 93.44 298 PHE A CA 1
ATOM 2109 C C . PHE A 1 298 ? 13.890 11.077 -16.593 1.00 93.44 298 PHE A C 1
ATOM 2111 O O . PHE A 1 298 ? 12.667 11.034 -16.547 1.00 93.44 298 PHE A O 1
ATOM 2118 N N . ARG A 1 299 ? 14.529 12.217 -16.318 1.00 94.00 299 ARG A N 1
ATOM 2119 C CA . ARG A 1 299 ? 13.828 13.487 -16.058 1.00 94.00 299 ARG A CA 1
ATOM 2120 C C . ARG A 1 299 ? 13.072 14.013 -17.279 1.00 94.00 299 ARG A C 1
ATOM 2122 O O . ARG A 1 299 ? 13.463 13.802 -18.425 1.00 94.00 299 ARG A O 1
ATOM 2129 N N . GLY A 1 300 ? 12.023 14.793 -17.024 1.00 94.94 300 GLY A N 1
ATOM 2130 C CA . GLY A 1 300 ? 11.215 15.450 -18.054 1.00 94.94 300 GLY A CA 1
ATOM 2131 C C . GLY A 1 300 ? 9.762 14.988 -18.053 1.00 94.94 300 GLY A C 1
ATOM 2132 O O . GLY A 1 300 ? 9.268 14.450 -17.071 1.00 94.94 300 GLY A O 1
ATOM 2133 N N . TRP A 1 301 ? 9.041 15.239 -19.142 1.00 96.31 301 TRP A N 1
ATOM 2134 C CA . TRP A 1 301 ? 7.609 14.948 -19.218 1.00 96.31 301 TRP A CA 1
ATOM 2135 C C . TRP A 1 301 ? 7.346 13.503 -19.627 1.00 96.31 301 TRP A C 1
ATOM 2137 O O . TRP A 1 301 ? 7.711 13.090 -20.729 1.00 96.31 301 TRP A O 1
ATOM 2147 N N . HIS A 1 302 ? 6.643 12.768 -18.769 1.00 96.69 302 HIS A N 1
ATOM 2148 C CA . HIS A 1 302 ? 6.251 11.381 -19.000 1.00 96.69 302 HIS A CA 1
ATOM 2149 C C . HIS A 1 302 ? 4.748 11.244 -19.150 1.00 96.69 302 HIS A C 1
ATOM 2151 O O . HIS A 1 302 ? 3.967 11.973 -18.538 1.00 96.69 302 HIS A O 1
ATOM 2157 N N . ARG A 1 303 ? 4.335 10.275 -19.967 1.00 96.00 303 ARG A N 1
ATOM 2158 C CA . ARG A 1 303 ? 2.931 9.874 -20.066 1.00 96.00 303 ARG A CA 1
ATOM 2159 C C . ARG A 1 303 ? 2.618 8.906 -18.935 1.00 96.00 303 ARG A C 1
ATOM 2161 O O . ARG A 1 303 ? 3.188 7.822 -18.884 1.00 96.00 303 ARG A O 1
ATOM 2168 N N . VAL A 1 304 ? 1.666 9.276 -18.093 1.00 96.19 304 VAL A N 1
ATOM 2169 C CA . VAL A 1 304 ? 1.134 8.433 -17.024 1.00 96.19 304 VAL A CA 1
ATOM 2170 C C . VAL A 1 304 ? -0.234 7.929 -17.443 1.00 96.19 304 VAL A C 1
ATOM 2172 O O . VAL A 1 304 ? -1.116 8.725 -17.762 1.00 96.19 304 VAL A O 1
ATOM 2175 N N . ARG A 1 305 ? -0.433 6.611 -17.467 1.00 94.88 305 ARG A N 1
ATOM 2176 C CA . ARG A 1 305 ? -1.744 6.017 -17.751 1.00 94.88 305 ARG A CA 1
ATOM 2177 C C . ARG A 1 305 ? -2.642 6.152 -16.521 1.00 94.88 305 ARG A C 1
ATOM 2179 O O . ARG A 1 305 ? -2.314 5.635 -15.453 1.00 94.88 305 ARG A O 1
ATOM 2186 N N . THR A 1 306 ? -3.795 6.790 -16.699 1.00 91.50 306 THR A N 1
ATOM 2187 C CA . THR A 1 306 ? -4.780 7.053 -15.634 1.00 91.50 306 THR A CA 1
ATOM 2188 C C . THR A 1 306 ? -6.088 6.281 -15.808 1.00 91.50 306 THR A C 1
ATOM 2190 O O . THR A 1 306 ? -6.874 6.160 -14.868 1.00 91.50 306 THR A O 1
ATOM 2193 N N . GLY A 1 307 ? -6.292 5.679 -16.983 1.00 89.56 307 GLY A N 1
ATOM 2194 C CA . GLY A 1 307 ? -7.450 4.847 -17.302 1.00 89.56 307 GLY A CA 1
ATOM 2195 C C . GLY A 1 307 ? -7.196 3.930 -18.499 1.00 89.56 307 GLY A C 1
ATOM 2196 O O . GLY A 1 307 ? -6.056 3.699 -18.905 1.00 89.56 307 GLY A O 1
ATOM 2197 N N . ARG A 1 308 ? -8.270 3.403 -19.101 1.00 87.62 308 ARG A N 1
ATOM 2198 C CA . ARG A 1 308 ? -8.156 2.416 -20.194 1.00 87.62 308 ARG A CA 1
ATOM 2199 C C . ARG A 1 308 ? -7.468 2.979 -21.430 1.00 87.62 308 ARG A C 1
ATOM 2201 O O . ARG A 1 308 ? -6.610 2.320 -22.001 1.00 87.62 308 ARG A O 1
ATOM 2208 N N . ASN A 1 309 ? -7.841 4.196 -21.810 1.00 86.94 309 ASN A N 1
ATOM 2209 C CA . ASN A 1 309 ? -7.272 4.938 -22.936 1.00 86.94 309 ASN A CA 1
ATOM 2210 C C . ASN A 1 309 ? -6.940 6.386 -22.529 1.00 86.94 309 ASN A C 1
ATOM 2212 O O . ASN A 1 309 ? -6.872 7.271 -23.378 1.00 86.94 309 ASN A O 1
ATOM 2216 N N . GLU A 1 310 ? -6.796 6.634 -21.228 1.00 89.62 310 GLU A N 1
ATOM 2217 C CA . GLU A 1 310 ? -6.584 7.961 -20.652 1.00 89.62 310 GLU A CA 1
ATOM 2218 C C . GLU A 1 310 ? -5.147 8.078 -20.155 1.00 89.62 310 GLU A C 1
ATOM 2220 O O . GLU A 1 310 ? -4.620 7.157 -19.520 1.00 89.62 310 GLU A O 1
ATOM 2225 N N . TYR A 1 311 ? -4.524 9.211 -20.474 1.00 93.00 311 TYR A N 1
ATOM 2226 C CA . TYR A 1 311 ? -3.156 9.527 -20.094 1.00 93.00 311 TYR A CA 1
ATOM 2227 C C . TYR A 1 311 ? -3.063 10.979 -19.640 1.00 93.00 311 TYR A C 1
ATOM 2229 O O . TYR A 1 311 ? -3.694 11.857 -20.230 1.00 93.00 311 TYR A O 1
ATOM 2237 N N . GLU A 1 312 ? -2.212 11.224 -18.656 1.00 92.75 312 GLU A N 1
ATOM 2238 C CA . GLU A 1 312 ? -1.818 12.552 -18.201 1.00 92.75 312 GLU A CA 1
ATOM 2239 C C . GLU A 1 312 ? -0.316 12.747 -18.443 1.00 92.75 312 GLU A C 1
ATOM 2241 O O . GLU A 1 312 ? 0.456 11.788 -18.387 1.00 92.75 312 GLU A O 1
ATOM 2246 N N . LEU A 1 313 ? 0.108 13.969 -18.771 1.00 95.00 313 LEU A N 1
ATOM 2247 C CA . LEU A 1 313 ? 1.528 14.310 -18.839 1.00 95.00 313 LEU A CA 1
ATOM 2248 C C . LEU A 1 313 ? 1.965 14.834 -17.477 1.00 95.00 313 LEU A C 1
ATOM 2250 O O . LEU A 1 313 ? 1.451 15.855 -17.025 1.00 95.00 313 LEU A O 1
ATOM 2254 N N . VAL A 1 314 ? 2.927 14.157 -16.857 1.00 94.56 314 VAL A N 1
ATOM 2255 C CA . VAL A 1 314 ? 3.460 14.530 -15.543 1.00 94.56 314 VAL A CA 1
ATOM 2256 C C . VAL A 1 314 ? 4.974 14.666 -15.641 1.00 94.56 314 VAL A C 1
ATOM 2258 O O . VAL A 1 314 ? 5.641 13.869 -16.301 1.00 94.56 314 VAL A O 1
ATOM 2261 N N . GLU A 1 315 ? 5.520 15.709 -15.026 1.00 95.69 315 GLU A N 1
ATOM 2262 C CA . GLU A 1 315 ? 6.961 15.951 -14.998 1.00 95.69 315 GLU A CA 1
ATOM 2263 C C . GLU A 1 315 ? 7.635 15.034 -13.967 1.00 95.69 315 GLU A C 1
ATOM 2265 O O . GLU A 1 315 ? 7.181 14.953 -12.826 1.00 95.69 315 GLU A O 1
ATOM 2270 N N . VAL A 1 316 ? 8.724 14.371 -14.359 1.00 95.56 316 VAL A N 1
ATOM 2271 C CA . VAL A 1 316 ? 9.669 13.681 -13.473 1.00 95.56 316 VAL A CA 1
ATOM 2272 C C . VAL A 1 316 ? 10.844 14.617 -13.180 1.00 95.56 316 VAL A C 1
ATOM 2274 O O . VAL A 1 316 ? 11.474 15.122 -14.118 1.00 95.56 316 VAL A O 1
ATOM 2277 N N . ARG A 1 317 ? 11.139 14.836 -11.894 1.00 89.38 317 ARG A N 1
ATOM 2278 C CA . ARG A 1 317 ? 12.232 15.686 -11.390 1.00 89.38 317 ARG A CA 1
ATOM 2279 C C . ARG A 1 317 ? 13.237 14.908 -10.551 1.00 89.38 317 ARG A C 1
ATOM 2281 O O . ARG A 1 317 ? 12.837 13.922 -9.903 1.00 89.38 317 ARG A O 1
#

Mean predicted aligned error: 8.1 Å

Solvent-accessible surface area (backbone atoms only — not comparable to full-atom values): 17267 Å² total; per-residue (Å²): 103,47,60,17,52,48,39,18,44,76,70,31,74,84,62,85,50,72,35,30,39,52,90,73,33,40,49,48,36,46,75,67,74,42,87,59,48,67,67,50,63,72,82,82,81,52,99,46,91,82,65,73,40,47,65,55,46,42,52,48,52,51,43,43,55,75,71,64,57,81,62,50,78,44,56,76,69,66,40,50,70,46,50,53,42,44,44,33,58,76,70,71,49,82,62,28,39,40,29,30,53,77,68,93,78,71,63,28,67,43,50,33,92,36,31,48,51,27,12,40,33,74,46,61,44,85,50,63,43,64,27,50,29,44,43,67,45,65,69,42,41,74,74,73,41,83,45,70,38,75,61,36,65,42,38,20,69,40,59,57,79,65,51,77,77,40,90,84,61,48,90,74,28,56,23,30,17,57,29,49,58,76,66,63,56,64,81,28,25,36,38,36,35,33,40,50,61,38,32,44,31,37,44,67,72,71,41,88,58,44,53,72,24,33,29,34,35,47,79,49,81,76,40,72,51,33,49,42,70,53,46,63,70,65,61,42,84,57,26,38,35,38,30,28,58,54,62,76,66,20,34,50,40,25,72,64,41,62,49,64,34,62,81,49,48,78,63,35,48,79,46,40,37,45,42,66,78,71,49,73,75,43,94,39,33,29,58,55,53,97,37,69,67,57,42,63,69,64,41,43,81,40,71,29,34,46,24,51,90,40,71,46,82,45,44,29,91